Protein AF-A0A4Q2JE73-F1 (afdb_monomer)

Mean predicted aligned error: 17.87 Å

Structure (mmCIF, N/CA/C/O backbone):
data_AF-A0A4Q2JE73-F1
#
_entry.id   AF-A0A4Q2JE73-F1
#
loop_
_atom_site.group_PDB
_atom_site.id
_atom_site.type_symbol
_atom_site.label_atom_id
_atom_site.label_alt_id
_atom_site.label_comp_id
_atom_site.label_asym_id
_atom_site.label_entity_id
_atom_site.label_seq_id
_atom_site.pdbx_PDB_ins_code
_atom_site.Cartn_x
_atom_site.Cartn_y
_atom_site.Cartn_z
_atom_site.occupancy
_atom_site.B_iso_or_equiv
_atom_site.auth_seq_id
_atom_site.auth_comp_id
_atom_site.auth_asym_id
_atom_site.auth_atom_id
_atom_site.pdbx_PDB_model_num
ATOM 1 N N . MET A 1 1 ? -10.607 45.245 -15.562 1.00 39.97 1 MET A N 1
ATOM 2 C CA . MET A 1 1 ? -10.400 44.704 -16.928 1.00 39.97 1 MET A CA 1
ATOM 3 C C . MET A 1 1 ? -8.892 44.538 -17.083 1.00 39.97 1 MET A C 1
ATOM 5 O O . MET A 1 1 ? -8.204 45.522 -16.912 1.00 39.97 1 MET A O 1
ATOM 9 N N . SER A 1 2 ? -8.276 43.368 -17.224 1.00 39.97 2 SER A N 1
ATOM 10 C CA . SER A 1 2 ? -8.634 42.213 -18.040 1.00 39.97 2 SER A CA 1
ATOM 11 C C . SER A 1 2 ? -7.995 40.945 -17.450 1.00 39.97 2 SER A C 1
ATOM 13 O O . SER A 1 2 ? -6.838 40.973 -17.034 1.00 39.97 2 SER A O 1
ATOM 15 N N . ALA A 1 3 ? -8.760 39.857 -17.403 1.00 39.50 3 ALA A N 1
ATOM 16 C CA . ALA A 1 3 ? -8.323 38.533 -16.973 1.00 39.50 3 ALA A CA 1
ATOM 17 C C . ALA A 1 3 ? -7.529 37.841 -18.095 1.00 39.50 3 ALA A C 1
ATOM 19 O O . ALA A 1 3 ? -7.925 37.910 -19.259 1.00 39.50 3 ALA A O 1
ATOM 20 N N . LYS A 1 4 ? -6.437 37.143 -17.761 1.00 45.75 4 LYS A N 1
ATOM 21 C CA . LYS A 1 4 ? -5.784 36.192 -18.673 1.00 45.75 4 LYS A CA 1
ATOM 22 C C . LYS A 1 4 ? -6.126 34.776 -18.224 1.00 45.75 4 LYS A C 1
ATOM 24 O O . LYS A 1 4 ? -5.759 34.348 -17.137 1.00 45.75 4 LYS A O 1
ATOM 29 N N . ASN A 1 5 ? -6.904 34.123 -19.076 1.00 35.81 5 ASN A N 1
ATOM 30 C CA . ASN A 1 5 ? -7.462 32.790 -18.939 1.00 35.81 5 ASN A CA 1
ATOM 31 C C . ASN A 1 5 ? -6.478 31.796 -19.584 1.00 35.81 5 ASN A C 1
ATOM 33 O O . ASN A 1 5 ? -6.180 31.937 -20.770 1.00 35.81 5 ASN A O 1
ATOM 37 N N . THR A 1 6 ? -5.974 30.816 -18.833 1.00 39.72 6 THR A N 1
ATOM 38 C CA . THR A 1 6 ? -5.117 29.738 -19.363 1.00 39.72 6 THR A CA 1
ATOM 39 C C . THR A 1 6 ? -5.941 28.447 -19.420 1.00 39.72 6 THR A C 1
ATOM 41 O O . THR A 1 6 ? -6.457 28.039 -18.380 1.00 39.72 6 THR A O 1
ATOM 44 N N . PRO A 1 7 ? -6.109 27.791 -20.584 1.00 40.03 7 PRO A N 1
ATOM 45 C CA . PRO A 1 7 ? -6.933 26.592 -20.680 1.00 40.03 7 PRO A CA 1
ATOM 46 C C . PRO A 1 7 ? -6.154 25.337 -20.262 1.00 40.03 7 PRO A C 1
ATOM 48 O O . PRO A 1 7 ? -5.092 25.028 -20.800 1.00 40.03 7 PRO A O 1
ATOM 51 N N . THR A 1 8 ? -6.712 24.591 -19.311 1.00 38.78 8 THR A N 1
ATOM 52 C CA . THR A 1 8 ? -6.268 23.259 -18.889 1.00 38.78 8 THR A CA 1
ATOM 53 C C . THR A 1 8 ? -6.718 22.194 -19.894 1.00 38.78 8 THR A C 1
ATOM 55 O O . THR A 1 8 ? -7.905 22.045 -20.184 1.00 38.78 8 THR A O 1
ATOM 58 N N . LEU A 1 9 ? -5.760 21.427 -20.423 1.00 33.06 9 LEU A N 1
ATOM 59 C CA . LEU A 1 9 ? -6.006 20.309 -21.333 1.00 33.06 9 LEU A CA 1
ATOM 60 C C . LEU A 1 9 ? -6.520 19.094 -20.537 1.00 33.06 9 LEU A C 1
ATOM 62 O O . LEU A 1 9 ? -5.819 18.550 -19.685 1.00 33.06 9 LEU A O 1
ATOM 66 N N . ARG A 1 10 ? -7.760 18.675 -20.801 1.00 34.12 10 ARG A N 1
ATOM 67 C CA . ARG A 1 10 ? -8.426 17.530 -20.161 1.00 34.12 10 ARG A CA 1
ATOM 68 C C . ARG A 1 10 ? -8.257 16.291 -21.045 1.00 34.12 10 ARG A C 1
ATOM 70 O O . ARG A 1 10 ? -8.748 16.279 -22.169 1.00 34.12 10 ARG A O 1
ATOM 77 N N . VAL A 1 11 ? -7.592 15.250 -20.544 1.00 35.72 11 VAL A N 1
ATOM 78 C CA . VAL A 1 11 ? -7.420 13.969 -21.258 1.00 35.72 11 VAL A CA 1
ATOM 79 C C . VAL A 1 11 ? -8.536 12.992 -20.843 1.00 35.72 11 VAL A C 1
ATOM 81 O O . VAL A 1 11 ? -8.728 12.793 -19.640 1.00 35.72 11 VAL A O 1
ATOM 84 N N . PRO A 1 12 ? -9.296 12.380 -21.771 1.00 34.41 12 PRO A N 1
ATOM 85 C CA . PRO A 1 12 ? -10.328 11.402 -21.425 1.00 34.41 12 PRO A CA 1
ATOM 86 C C . PRO A 1 12 ? -9.756 9.983 -21.230 1.00 34.41 12 PRO A C 1
ATOM 88 O O . PRO A 1 12 ? -9.005 9.479 -22.064 1.00 34.41 12 PRO A O 1
ATOM 91 N N . ARG A 1 13 ? -10.155 9.318 -20.133 1.00 32.69 13 ARG A N 1
ATOM 92 C CA . ARG A 1 13 ? -9.900 7.891 -19.851 1.00 32.69 13 ARG A CA 1
ATOM 93 C C . ARG A 1 13 ? -10.816 7.027 -20.722 1.00 32.69 13 ARG A C 1
ATOM 95 O O . ARG A 1 13 ? -12.033 7.142 -20.614 1.00 32.69 13 ARG A O 1
ATOM 102 N N . THR A 1 14 ? -10.248 6.134 -21.528 1.00 35.84 14 THR A N 1
ATOM 103 C CA . THR A 1 14 ? -10.978 5.050 -22.204 1.00 35.84 14 THR A CA 1
ATOM 104 C C . THR A 1 14 ? -10.591 3.710 -21.587 1.00 35.84 14 THR A C 1
ATOM 106 O O . THR A 1 14 ? -9.416 3.372 -21.478 1.00 35.84 14 THR A O 1
ATOM 109 N N . ALA A 1 15 ? -11.607 2.976 -21.137 1.00 32.72 15 ALA A N 1
ATOM 110 C CA . ALA A 1 15 ? -11.517 1.614 -20.634 1.00 32.72 15 ALA A CA 1
ATOM 111 C C . ALA A 1 15 ? -11.760 0.637 -21.792 1.00 32.72 15 ALA A C 1
ATOM 113 O O . ALA A 1 15 ? -12.743 0.787 -22.516 1.00 32.72 15 ALA A O 1
ATOM 114 N N . ALA A 1 16 ? -10.904 -0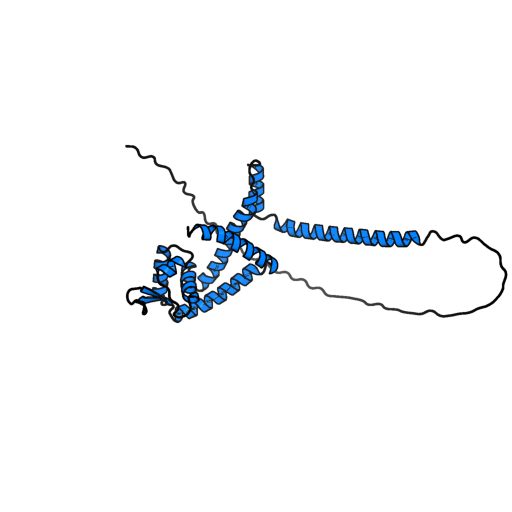.372 -21.943 1.00 33.62 16 ALA A N 1
ATOM 115 C CA . ALA A 1 16 ? -11.133 -1.498 -22.841 1.00 33.62 16 ALA A CA 1
ATOM 116 C C . ALA A 1 16 ? -10.955 -2.802 -22.054 1.00 33.62 16 ALA A C 1
ATOM 118 O O . ALA A 1 16 ? -9.869 -3.108 -21.569 1.00 33.62 16 ALA A O 1
ATOM 119 N N . ARG A 1 17 ? -12.063 -3.534 -21.894 1.00 30.94 17 ARG A N 1
ATOM 120 C CA . ARG A 1 17 ? -12.122 -4.899 -21.362 1.00 30.94 17 ARG A CA 1
ATOM 121 C C . ARG A 1 17 ? -11.857 -5.871 -22.512 1.00 30.94 17 ARG A C 1
ATOM 123 O O . ARG A 1 17 ? -12.533 -5.774 -23.533 1.00 30.94 17 ARG A O 1
ATOM 130 N N . HIS A 1 18 ? -10.955 -6.833 -22.330 1.00 34.91 18 HIS A N 1
ATOM 131 C CA . HIS A 1 18 ? -10.828 -7.986 -23.223 1.00 34.91 18 HIS A CA 1
ATOM 132 C C . HIS A 1 18 ? -11.038 -9.287 -22.441 1.00 34.91 18 HIS A C 1
ATOM 134 O O . HIS A 1 18 ? -10.382 -9.537 -21.435 1.00 34.91 18 HIS A O 1
ATOM 140 N N . HIS A 1 19 ? -11.998 -10.082 -22.917 1.00 30.12 19 HIS A N 1
ATOM 141 C CA . HIS A 1 19 ? -12.292 -11.446 -22.487 1.00 30.12 19 HIS A CA 1
ATOM 142 C C . HIS A 1 19 ? -11.250 -12.421 -23.058 1.00 30.12 19 HIS A C 1
ATOM 144 O O . HIS A 1 19 ? -10.973 -12.375 -24.255 1.00 30.12 19 HIS A O 1
ATOM 150 N N . HIS A 1 20 ? -10.741 -13.337 -22.230 1.00 31.86 20 HIS A N 1
ATOM 151 C CA . HIS A 1 20 ? -9.940 -14.490 -22.653 1.00 31.86 20 HIS A CA 1
ATOM 152 C C . HIS A 1 20 ? -10.721 -15.790 -22.401 1.00 31.86 20 HIS A C 1
ATOM 154 O O . HIS A 1 20 ? -11.256 -15.991 -21.312 1.00 31.86 20 HIS A O 1
ATOM 160 N N . ALA A 1 21 ? -10.772 -16.664 -23.409 1.00 31.02 21 ALA A N 1
ATOM 161 C CA . ALA A 1 21 ? -11.249 -18.048 -23.32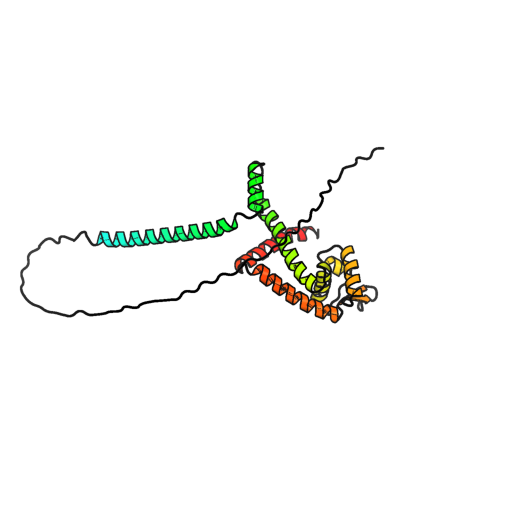2 1.00 31.02 21 ALA A CA 1
ATOM 162 C C . ALA A 1 21 ? -10.049 -19.025 -23.394 1.00 31.02 21 ALA A C 1
ATOM 164 O O . ALA A 1 21 ? -9.041 -18.657 -24.007 1.00 31.02 21 ALA A O 1
ATOM 165 N N . PRO A 1 22 ? -10.118 -20.243 -22.809 1.00 33.69 22 PRO A N 1
ATOM 166 C CA . PRO A 1 22 ? -8.986 -21.167 -22.754 1.00 33.69 22 PRO A CA 1
ATOM 167 C C . PRO A 1 22 ? -9.046 -22.287 -23.816 1.00 33.69 22 PRO A C 1
ATOM 169 O O . PRO A 1 22 ? -10.112 -22.798 -24.153 1.00 33.69 22 PRO A O 1
ATOM 172 N N . LEU A 1 23 ? -7.868 -22.718 -24.273 1.00 33.53 23 LEU A N 1
ATOM 173 C CA . LEU A 1 23 ? -7.570 -23.997 -24.941 1.00 33.53 23 LEU A CA 1
ATOM 174 C C . LEU A 1 23 ? -6.474 -24.644 -24.065 1.00 33.53 23 LEU A C 1
ATOM 176 O O . LEU A 1 23 ? -5.596 -23.926 -23.603 1.00 33.53 23 LEU A O 1
ATOM 180 N N . GLY A 1 24 ? -6.448 -25.917 -23.678 1.00 29.31 24 GLY A N 1
ATOM 181 C CA . GLY A 1 24 ? -6.786 -27.153 -24.377 1.00 29.31 24 GLY A CA 1
ATOM 182 C C . GLY A 1 24 ? -5.544 -28.058 -24.278 1.00 29.31 24 GLY A C 1
ATOM 183 O O . GLY A 1 24 ? -4.534 -27.786 -24.915 1.00 29.31 24 GLY A O 1
ATOM 184 N N . SER A 1 25 ? -5.594 -29.068 -23.408 1.00 30.72 25 SER A N 1
ATOM 185 C CA . SER A 1 25 ? -4.497 -29.962 -23.001 1.00 30.72 25 SER A CA 1
ATOM 186 C C . SER A 1 25 ? -4.072 -30.978 -24.067 1.00 30.72 25 SER A C 1
ATOM 188 O O . SER A 1 25 ? -4.945 -31.624 -24.643 1.00 30.72 25 SER A O 1
ATOM 190 N N . LEU A 1 26 ? -2.770 -31.260 -24.193 1.00 32.00 26 LEU A N 1
ATOM 191 C CA . LEU A 1 26 ? -2.255 -32.525 -24.737 1.00 32.00 26 LEU A CA 1
ATOM 192 C C . LEU A 1 26 ? -0.991 -32.952 -23.977 1.00 32.00 26 LEU A C 1
ATOM 194 O O . LEU A 1 26 ? -0.020 -32.204 -23.894 1.00 32.00 26 LEU A O 1
ATOM 198 N N . GLY A 1 27 ? -1.037 -34.157 -23.407 1.00 28.31 27 GLY A N 1
ATOM 199 C CA . GLY A 1 27 ? 0.105 -34.833 -22.799 1.00 28.31 27 GLY A CA 1
ATOM 200 C C . GLY A 1 27 ? 0.880 -35.677 -23.809 1.00 28.31 27 GLY A C 1
ATOM 201 O O . GLY A 1 27 ? 0.354 -36.019 -24.865 1.00 28.31 27 GLY A O 1
ATOM 202 N N . LEU A 1 28 ? 2.111 -36.048 -23.453 1.00 32.56 28 LEU A N 1
ATOM 203 C CA . LEU A 1 28 ? 2.846 -37.161 -24.055 1.00 32.56 28 LEU A CA 1
ATOM 204 C C . LEU A 1 28 ? 3.954 -37.639 -23.106 1.00 32.56 28 LEU A C 1
ATOM 206 O O . LEU A 1 28 ? 4.752 -36.862 -22.591 1.00 32.56 28 LEU A O 1
ATOM 210 N N . THR A 1 29 ? 3.952 -38.948 -22.875 1.00 31.34 29 THR A N 1
ATOM 211 C CA . THR A 1 29 ? 4.877 -39.744 -22.060 1.00 31.34 29 THR A CA 1
ATOM 212 C C . THR A 1 29 ? 5.878 -40.486 -22.951 1.00 31.34 29 THR A C 1
ATOM 214 O O . THR A 1 29 ? 5.450 -41.026 -23.968 1.00 31.34 29 THR A O 1
ATOM 217 N N . ALA A 1 30 ? 7.140 -40.636 -22.533 1.00 31.56 30 ALA A N 1
ATOM 218 C CA . ALA A 1 30 ? 8.027 -41.784 -22.832 1.00 31.56 30 ALA A CA 1
ATOM 219 C C . ALA A 1 30 ? 9.336 -41.602 -22.029 1.00 31.56 30 ALA A C 1
ATOM 221 O O . ALA A 1 30 ? 9.958 -40.552 -22.116 1.00 31.56 30 ALA A O 1
ATOM 222 N N . SER A 1 31 ? 9.669 -42.440 -21.043 1.00 27.97 31 SER A N 1
ATOM 223 C CA . SER A 1 31 ? 10.167 -43.830 -21.076 1.00 27.97 31 SER A CA 1
ATOM 224 C C . SER A 1 31 ? 11.659 -43.966 -21.421 1.00 27.97 31 SER A C 1
ATOM 226 O O . SER A 1 31 ? 12.121 -43.626 -22.505 1.00 27.97 31 SER A O 1
ATOM 228 N N . SER A 1 32 ? 12.384 -44.489 -20.433 1.00 31.84 32 SER A N 1
ATOM 229 C CA . SER A 1 32 ? 13.823 -44.725 -20.335 1.00 31.84 32 SER A CA 1
ATOM 230 C C . SER A 1 32 ? 14.301 -45.958 -21.100 1.00 31.84 32 SER A C 1
ATOM 232 O O . SER A 1 32 ? 13.609 -46.973 -21.115 1.00 31.84 32 SER A O 1
ATOM 234 N N . SER A 1 33 ? 15.562 -45.969 -21.537 1.00 31.84 33 SER A N 1
ATOM 235 C CA . SER A 1 33 ? 16.389 -47.184 -21.465 1.00 31.84 33 SER A CA 1
ATOM 236 C C . SER A 1 33 ? 17.887 -46.873 -21.561 1.00 31.84 33 SER A C 1
ATOM 238 O O . SER A 1 33 ? 18.338 -46.004 -22.297 1.00 31.84 33 SER A O 1
ATOM 240 N N . ARG A 1 34 ? 18.638 -47.597 -20.732 1.00 34.62 34 ARG A N 1
ATOM 241 C CA . ARG A 1 34 ? 20.096 -47.614 -20.548 1.00 34.62 34 ARG A CA 1
ATOM 242 C C . ARG A 1 34 ? 20.639 -48.859 -21.271 1.00 34.62 34 ARG A C 1
ATOM 244 O O . ARG A 1 34 ? 19.873 -49.807 -21.448 1.00 34.62 34 ARG A O 1
ATOM 251 N N . PRO A 1 35 ? 21.944 -48.950 -21.571 1.00 41.03 35 PRO A N 1
ATOM 252 C CA . PRO A 1 35 ? 22.648 -50.118 -21.030 1.00 41.03 35 PRO A CA 1
ATOM 253 C C . PRO A 1 35 ? 24.095 -49.861 -20.583 1.00 41.03 35 PRO A C 1
ATOM 255 O O . PRO A 1 35 ? 24.728 -48.860 -20.905 1.00 41.03 35 PRO A O 1
ATOM 258 N N . ALA A 1 36 ? 24.575 -50.817 -19.786 1.00 33.22 36 ALA A N 1
ATOM 259 C CA . ALA A 1 36 ? 25.908 -50.943 -19.215 1.00 33.22 36 ALA A CA 1
ATOM 260 C C . ALA A 1 36 ? 26.809 -51.859 -20.066 1.00 33.22 36 ALA A C 1
ATOM 262 O O . ALA A 1 36 ? 26.313 -52.718 -20.790 1.00 33.22 36 ALA A O 1
ATOM 263 N N . GLY A 1 37 ? 28.130 -51.747 -19.895 1.00 31.77 37 GLY A N 1
ATOM 264 C CA . GLY A 1 37 ? 29.099 -52.717 -20.410 1.00 31.77 37 GLY A CA 1
ATOM 265 C C . GLY A 1 37 ? 30.496 -52.480 -19.836 1.00 31.77 37 GLY A C 1
ATOM 266 O O . GLY A 1 37 ? 31.134 -51.483 -20.148 1.00 31.77 37 GLY A O 1
ATOM 267 N N . SER A 1 38 ? 30.952 -53.390 -18.974 1.00 33.50 38 SER A N 1
ATOM 268 C CA . SER A 1 38 ? 32.279 -53.422 -18.344 1.00 33.50 38 SER A CA 1
ATOM 269 C C . SER A 1 38 ? 33.057 -54.619 -18.891 1.00 33.50 38 SER A C 1
ATOM 271 O O . SER A 1 38 ? 32.474 -55.699 -18.966 1.00 33.50 38 SER A O 1
ATOM 273 N N . ALA A 1 39 ? 34.365 -54.486 -19.130 1.00 34.44 39 ALA A N 1
ATOM 274 C CA . ALA A 1 39 ? 35.289 -55.622 -19.078 1.00 34.44 39 ALA A CA 1
ATOM 275 C C . ALA A 1 39 ? 36.738 -55.167 -18.820 1.00 34.44 39 ALA A C 1
ATOM 277 O O . ALA A 1 39 ? 37.262 -54.287 -19.497 1.00 34.44 39 ALA A O 1
ATOM 278 N N . ARG A 1 40 ? 37.365 -55.798 -17.819 1.00 33.97 40 ARG A N 1
ATOM 279 C CA . ARG A 1 40 ? 38.802 -55.778 -17.484 1.00 33.97 40 ARG A CA 1
ATOM 280 C C . ARG A 1 40 ? 39.491 -56.966 -18.161 1.00 33.97 40 ARG A C 1
ATOM 282 O O . ARG A 1 40 ? 38.824 -57.983 -18.313 1.00 33.97 40 ARG A O 1
ATOM 289 N N . ASN A 1 41 ? 40.803 -56.883 -18.420 1.00 31.44 41 ASN A N 1
ATOM 290 C CA . ASN A 1 41 ? 41.841 -57.852 -17.978 1.00 31.44 41 ASN A CA 1
ATOM 291 C C . ASN A 1 41 ? 43.220 -57.508 -18.596 1.00 31.44 41 ASN A C 1
ATOM 293 O O . ASN A 1 41 ? 43.296 -57.247 -19.789 1.00 31.44 41 ASN A O 1
ATOM 297 N N . THR A 1 42 ? 44.262 -57.229 -17.799 1.00 33.41 42 THR A N 1
ATOM 298 C CA . THR A 1 42 ? 45.353 -58.110 -17.282 1.00 33.41 42 THR A CA 1
ATOM 299 C C . THR A 1 42 ? 46.471 -58.474 -18.272 1.00 33.41 42 THR A C 1
ATOM 301 O O . THR A 1 42 ? 46.238 -59.136 -19.277 1.00 33.41 42 THR A O 1
ATOM 304 N N . ALA A 1 43 ? 47.702 -58.104 -17.892 1.00 34.31 43 ALA A N 1
ATOM 305 C CA . ALA A 1 43 ? 48.991 -58.590 -18.407 1.00 34.31 43 ALA A CA 1
ATOM 306 C C . ALA A 1 43 ? 49.342 -60.000 -17.871 1.00 34.31 43 ALA A C 1
ATOM 308 O O . ALA A 1 43 ? 48.641 -60.482 -16.975 1.00 34.31 43 ALA A O 1
ATOM 309 N N . PRO A 1 44 ? 50.420 -60.654 -18.369 1.00 47.91 44 PRO A N 1
ATOM 310 C CA . PRO A 1 44 ? 51.635 -60.783 -17.526 1.00 47.91 44 PRO A CA 1
ATOM 311 C C . PRO A 1 44 ? 53.020 -60.933 -18.244 1.00 47.91 44 PRO A C 1
ATOM 313 O O . PRO A 1 44 ? 53.088 -61.177 -19.441 1.00 47.91 44 PRO A O 1
ATOM 316 N N . HIS A 1 45 ? 54.094 -60.750 -17.437 1.00 32.38 45 HIS A N 1
ATOM 317 C CA . HIS A 1 45 ? 55.457 -61.372 -17.324 1.00 32.38 45 HIS A CA 1
ATOM 318 C C . HIS A 1 45 ? 56.060 -62.274 -18.443 1.00 32.38 45 HIS A C 1
ATOM 320 O O . HIS A 1 45 ? 55.320 -62.951 -19.132 1.00 32.38 45 HIS A O 1
ATOM 326 N N . SER A 1 46 ? 57.378 -62.525 -18.619 1.00 31.86 46 SER A N 1
ATOM 327 C CA . SER A 1 46 ? 58.699 -62.079 -18.095 1.00 31.86 46 SER A CA 1
ATOM 328 C C . SER A 1 46 ? 59.833 -62.885 -18.796 1.00 31.86 46 SER A C 1
ATOM 330 O O . SER A 1 46 ? 59.605 -64.051 -19.102 1.00 31.86 46 SER A O 1
ATOM 332 N N . GLY A 1 47 ? 61.066 -62.344 -18.871 1.00 30.14 47 GLY A N 1
ATOM 333 C CA . GLY A 1 47 ? 62.357 -63.085 -18.901 1.00 30.14 47 GLY A CA 1
ATOM 334 C C . GLY A 1 47 ? 62.988 -63.382 -20.278 1.00 30.14 47 GLY A C 1
ATOM 335 O O . GLY A 1 47 ? 62.275 -63.541 -21.253 1.00 30.14 47 GLY A O 1
ATOM 336 N N . ALA A 1 48 ? 64.299 -63.576 -20.471 1.00 29.98 48 ALA A N 1
ATOM 337 C CA . ALA A 1 48 ? 65.561 -63.012 -19.957 1.00 29.98 48 ALA A CA 1
ATOM 338 C C . ALA A 1 48 ? 66.719 -63.642 -20.787 1.00 29.98 48 ALA A C 1
ATOM 340 O O . ALA A 1 48 ? 66.601 -64.802 -21.169 1.00 29.98 48 ALA A O 1
ATOM 341 N N . SER A 1 49 ? 67.847 -62.922 -20.949 1.00 28.84 49 SER A N 1
ATOM 342 C CA . SER A 1 49 ? 69.242 -63.415 -21.138 1.00 28.84 49 SER A CA 1
ATOM 343 C C . SER A 1 49 ? 69.942 -63.183 -22.493 1.00 28.84 49 SER A C 1
ATOM 345 O O . SER A 1 49 ? 69.571 -63.763 -23.508 1.00 28.84 49 SER A O 1
ATOM 347 N N . GLY A 1 50 ? 71.080 -62.468 -22.431 1.00 27.92 50 GLY A N 1
ATOM 348 C CA . GLY A 1 50 ? 72.316 -62.878 -23.119 1.00 27.92 50 GLY A CA 1
ATOM 349 C C . GLY A 1 50 ? 72.989 -61.871 -24.067 1.00 27.92 50 GLY A C 1
ATOM 350 O O . GLY A 1 50 ? 72.523 -61.668 -25.178 1.00 27.92 50 GLY A O 1
ATOM 351 N N . GLY A 1 51 ? 74.178 -61.369 -23.689 1.00 29.92 51 GLY A N 1
ATOM 352 C CA . GLY A 1 51 ? 75.249 -61.047 -24.655 1.00 29.92 51 GLY A CA 1
ATOM 353 C C . GLY A 1 51 ? 75.727 -59.590 -24.732 1.00 29.92 51 GLY A C 1
ATOM 354 O O . GLY A 1 51 ? 75.069 -58.729 -25.298 1.00 29.92 51 GLY A O 1
ATOM 355 N N . ARG A 1 52 ? 76.934 -59.334 -24.212 1.00 37.22 52 ARG A N 1
ATOM 356 C CA . ARG A 1 52 ? 77.696 -58.074 -24.301 1.00 37.22 52 ARG A CA 1
ATOM 357 C C . ARG A 1 52 ? 78.242 -57.839 -25.718 1.00 37.22 52 ARG A C 1
ATOM 359 O O . ARG A 1 52 ? 78.897 -58.739 -26.230 1.00 37.22 52 ARG A O 1
ATOM 366 N N . ASN A 1 53 ? 78.139 -56.616 -26.256 1.00 30.77 53 ASN A N 1
ATOM 367 C CA . ASN A 1 53 ? 79.310 -55.870 -26.751 1.00 30.77 53 ASN A CA 1
ATOM 368 C C . ASN A 1 53 ? 78.992 -54.391 -27.040 1.00 30.77 53 ASN A C 1
ATOM 370 O O . ASN A 1 53 ? 77.961 -54.057 -27.616 1.00 30.77 53 ASN A O 1
ATOM 374 N N . SER A 1 54 ? 79.910 -53.514 -26.649 1.00 35.97 54 SER A N 1
ATOM 375 C CA . SER A 1 54 ? 79.827 -52.061 -26.795 1.00 35.97 54 SER A CA 1
ATOM 376 C C . SER A 1 54 ? 80.029 -51.613 -28.246 1.00 35.97 54 SER A C 1
ATOM 378 O O . SER A 1 54 ? 81.042 -51.959 -28.850 1.00 35.97 54 SER A O 1
ATOM 380 N N . ARG A 1 55 ? 79.133 -50.763 -28.768 1.00 34.00 55 ARG A N 1
ATOM 381 C CA . ARG A 1 55 ? 79.434 -49.742 -29.791 1.00 34.00 55 ARG A CA 1
ATOM 382 C C . ARG A 1 55 ? 78.298 -48.719 -29.871 1.00 34.00 55 ARG A C 1
ATOM 384 O O . ARG A 1 55 ? 77.129 -49.066 -29.996 1.00 34.00 55 ARG A O 1
ATOM 391 N N . VAL A 1 56 ? 78.685 -47.452 -29.773 1.00 37.66 56 VAL A N 1
ATOM 392 C CA . VAL A 1 56 ? 77.851 -46.258 -29.931 1.00 37.66 56 VAL A CA 1
ATOM 393 C C . VAL A 1 56 ? 77.072 -46.346 -31.246 1.00 37.66 56 VAL A C 1
ATOM 395 O O . VAL A 1 56 ? 77.682 -46.430 -32.307 1.00 37.66 56 VAL A O 1
ATOM 398 N N . THR A 1 57 ? 75.738 -46.324 -31.172 1.00 32.72 57 THR A N 1
ATOM 399 C CA . THR A 1 57 ? 74.859 -46.129 -32.333 1.00 32.72 57 THR A CA 1
ATOM 400 C C . THR A 1 57 ? 73.797 -45.091 -31.973 1.00 32.72 57 THR A C 1
ATOM 402 O O . THR A 1 57 ? 73.053 -45.233 -31.009 1.00 32.72 57 THR A O 1
ATOM 405 N N . GLN A 1 58 ? 73.831 -44.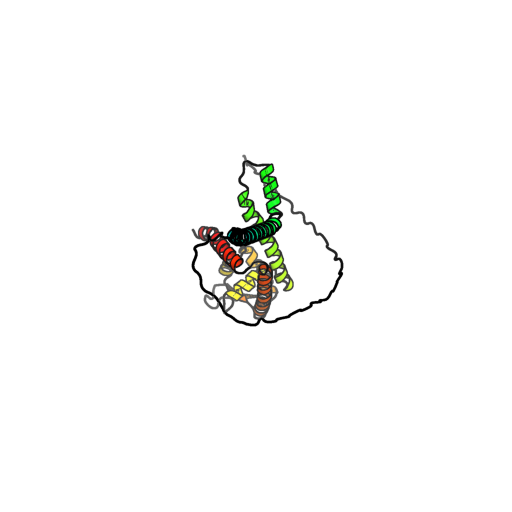016 -32.746 1.00 31.80 58 GLN A N 1
ATOM 406 C CA . GLN A 1 58 ? 72.912 -42.894 -32.891 1.00 31.80 58 GLN A CA 1
ATOM 407 C C . GLN A 1 58 ? 71.455 -43.154 -32.450 1.00 31.80 58 GLN A C 1
ATOM 409 O O . GLN A 1 58 ? 70.746 -43.969 -33.035 1.00 31.80 58 GLN A O 1
ATOM 414 N N . TYR A 1 59 ? 70.993 -42.403 -31.446 1.00 28.48 59 TYR A N 1
ATOM 415 C CA . TYR A 1 59 ? 69.582 -42.330 -31.061 1.00 28.48 59 TYR A CA 1
ATOM 416 C C . TYR A 1 59 ? 68.852 -41.423 -32.065 1.00 28.48 59 TYR A C 1
ATOM 418 O O . TYR A 1 59 ? 69.045 -40.208 -32.066 1.00 28.48 59 TYR A O 1
ATOM 426 N N . VAL A 1 60 ? 68.030 -42.001 -32.941 1.00 35.06 60 VAL A N 1
ATOM 427 C CA . VAL A 1 60 ? 67.011 -41.247 -33.684 1.00 35.06 60 VAL A CA 1
ATOM 428 C C . VAL A 1 60 ? 65.811 -41.106 -32.750 1.00 35.06 60 VAL A C 1
ATOM 430 O O . VAL A 1 60 ? 65.135 -42.088 -32.452 1.00 35.06 60 VAL A O 1
ATOM 433 N N . LEU A 1 61 ? 65.571 -39.898 -32.238 1.00 34.09 61 LEU A N 1
ATOM 434 C CA . LEU A 1 61 ? 64.355 -39.588 -31.484 1.00 34.09 61 LEU A CA 1
ATOM 435 C C . LEU A 1 61 ? 63.135 -39.649 -32.425 1.00 34.09 61 LEU A C 1
ATOM 437 O O . LEU A 1 61 ? 63.162 -39.021 -33.485 1.00 34.09 61 LEU A O 1
ATOM 441 N N . PRO A 1 62 ? 62.040 -40.336 -32.060 1.00 34.38 62 PRO A N 1
ATOM 442 C CA . PRO A 1 62 ? 60.788 -40.232 -32.795 1.00 34.38 62 PRO A CA 1
ATOM 443 C C . PRO A 1 62 ? 60.145 -38.858 -32.538 1.00 34.38 62 PRO A C 1
ATOM 445 O O . PRO A 1 62 ? 59.725 -38.550 -31.424 1.00 34.38 62 PRO A O 1
ATOM 448 N N . HIS A 1 63 ? 59.999 -38.048 -33.589 1.00 38.47 63 HIS A N 1
ATOM 449 C CA . HIS A 1 63 ? 59.303 -36.748 -33.604 1.00 38.47 63 HIS A CA 1
ATOM 450 C C . HIS A 1 63 ? 57.787 -36.803 -33.277 1.00 38.47 63 HIS A C 1
ATOM 452 O O . HIS A 1 63 ? 57.075 -35.822 -33.470 1.00 38.47 63 HIS A O 1
ATOM 458 N N . ALA A 1 64 ? 57.255 -37.919 -32.771 1.00 40.69 64 ALA A N 1
ATOM 459 C CA . ALA A 1 64 ? 55.811 -38.160 -32.700 1.00 40.69 64 ALA A CA 1
ATOM 460 C C . ALA A 1 64 ? 55.138 -37.813 -31.354 1.00 40.69 64 ALA A C 1
ATOM 462 O O . ALA A 1 64 ? 53.915 -37.728 -31.302 1.00 40.69 64 ALA A O 1
ATOM 463 N N . ILE A 1 65 ? 55.884 -37.578 -30.266 1.00 35.72 65 ILE A N 1
ATOM 464 C CA . ILE A 1 65 ? 55.276 -37.367 -28.931 1.00 35.72 65 ILE A CA 1
ATOM 465 C C . ILE A 1 65 ? 54.912 -35.889 -28.675 1.00 35.72 65 ILE A C 1
ATOM 467 O O . ILE A 1 65 ? 53.930 -35.604 -27.992 1.00 35.72 65 ILE A O 1
ATOM 471 N N . GLY A 1 66 ? 55.617 -34.934 -29.294 1.00 29.78 66 GLY A N 1
ATOM 472 C CA . GLY A 1 66 ? 55.317 -33.499 -29.155 1.00 29.78 66 GLY A CA 1
ATOM 473 C C . GLY A 1 66 ? 54.037 -33.043 -29.870 1.00 29.78 66 GLY A C 1
ATOM 474 O O . GLY A 1 66 ? 53.360 -32.134 -29.400 1.00 29.78 66 GLY A O 1
ATOM 475 N N . ALA A 1 67 ? 53.653 -33.700 -30.968 1.00 34.34 67 ALA A N 1
ATOM 476 C CA . ALA A 1 67 ? 52.474 -33.316 -31.746 1.00 34.34 67 ALA A CA 1
ATOM 477 C C . ALA A 1 67 ? 51.146 -33.721 -31.074 1.00 34.34 67 ALA A C 1
ATOM 479 O O . ALA A 1 67 ? 50.148 -33.013 -31.210 1.00 34.34 67 ALA A O 1
ATOM 480 N N . ILE A 1 68 ? 51.124 -34.822 -30.312 1.00 34.91 68 ILE A N 1
ATOM 481 C CA . ILE A 1 68 ? 49.902 -35.349 -29.674 1.00 34.91 68 ILE A CA 1
ATOM 482 C C . ILE A 1 68 ? 49.549 -34.552 -28.406 1.00 34.91 68 ILE A C 1
ATOM 484 O O . ILE A 1 68 ? 48.382 -34.245 -28.175 1.00 34.91 68 ILE A O 1
ATOM 488 N N . ALA A 1 69 ? 50.547 -34.147 -27.613 1.00 33.94 69 ALA A N 1
ATOM 489 C CA . ALA A 1 69 ? 50.323 -33.332 -26.416 1.00 33.94 69 ALA A CA 1
ATOM 490 C C . ALA A 1 69 ? 49.873 -31.902 -26.766 1.00 33.94 69 ALA A C 1
ATOM 492 O O . ALA A 1 69 ? 48.935 -31.391 -26.160 1.00 33.94 69 ALA A O 1
ATOM 493 N N . VAL A 1 70 ? 50.472 -31.285 -27.794 1.00 37.50 70 VAL A N 1
ATOM 494 C CA . VAL A 1 70 ? 50.052 -29.957 -28.272 1.00 37.50 70 VAL A CA 1
ATOM 495 C C . VAL A 1 70 ? 48.649 -30.013 -28.878 1.00 37.50 70 VAL A C 1
ATOM 497 O O . VAL A 1 70 ? 47.833 -29.161 -28.556 1.00 37.50 70 VAL A O 1
ATOM 500 N N . THR A 1 71 ? 48.302 -31.036 -29.669 1.00 41.56 71 THR A N 1
ATOM 501 C CA . THR A 1 71 ? 46.936 -31.147 -30.220 1.00 41.56 71 THR A CA 1
ATOM 502 C C . THR A 1 71 ? 45.878 -31.475 -29.167 1.00 41.56 71 THR A C 1
ATOM 504 O O . THR A 1 71 ? 44.757 -30.987 -29.290 1.00 41.56 71 THR A O 1
ATOM 507 N N . SER A 1 72 ? 46.210 -32.242 -28.121 1.00 38.34 72 SER A N 1
ATOM 508 C CA . SER A 1 72 ? 45.310 -32.503 -26.987 1.00 38.34 72 SER A CA 1
ATOM 509 C C . SER A 1 72 ? 45.022 -31.230 -26.190 1.00 38.34 72 SER A C 1
ATOM 511 O O . SER A 1 72 ? 43.859 -30.913 -25.950 1.00 38.34 72 SER A O 1
ATOM 513 N N . THR A 1 73 ? 46.061 -30.473 -25.828 1.00 45.91 73 THR A N 1
ATOM 514 C CA . THR A 1 73 ? 45.914 -29.214 -25.082 1.00 45.91 73 THR A CA 1
ATOM 515 C C . THR A 1 73 ? 45.222 -28.144 -25.926 1.00 45.91 73 THR A C 1
ATOM 517 O O . THR A 1 73 ? 44.306 -27.490 -25.440 1.00 45.91 73 THR A O 1
ATOM 520 N N . GLN A 1 74 ? 45.567 -28.019 -27.214 1.00 41.88 74 GLN A N 1
ATOM 521 C CA . GLN A 1 74 ? 44.896 -27.096 -28.136 1.00 41.88 74 GLN A CA 1
ATOM 522 C C . GLN A 1 74 ? 43.405 -27.443 -28.292 1.00 41.88 74 GLN A C 1
ATOM 524 O O . GLN A 1 74 ? 42.563 -26.554 -28.296 1.00 41.88 74 GLN A O 1
ATOM 529 N N . ARG A 1 75 ? 43.058 -28.738 -28.362 1.00 48.28 75 ARG A N 1
ATOM 530 C CA . ARG A 1 75 ? 41.664 -29.209 -28.443 1.00 48.28 75 ARG A CA 1
ATOM 531 C C . ARG A 1 75 ? 40.885 -28.953 -27.145 1.00 48.28 75 ARG A C 1
ATOM 533 O O . ARG A 1 75 ? 39.698 -28.655 -27.213 1.00 48.28 75 ARG A O 1
ATOM 540 N N . GLN A 1 76 ? 41.536 -29.038 -25.983 1.00 44.75 76 GLN A N 1
ATOM 541 C CA . GLN A 1 76 ? 40.933 -28.705 -24.685 1.00 44.75 76 GLN A CA 1
ATOM 542 C C . GLN A 1 76 ? 40.678 -27.200 -24.518 1.00 44.75 76 GLN A C 1
ATOM 544 O O . GLN A 1 76 ? 39.652 -26.828 -23.959 1.00 44.75 76 GLN A O 1
ATOM 549 N N . VAL A 1 77 ? 41.572 -26.344 -25.026 1.00 54.91 77 VAL A N 1
ATOM 550 C CA . VAL A 1 77 ? 41.395 -24.881 -25.008 1.00 54.91 77 VAL A CA 1
ATOM 551 C C . VAL A 1 77 ? 40.263 -24.453 -25.944 1.00 54.91 77 VAL A C 1
ATOM 553 O O . VAL A 1 77 ? 39.358 -23.763 -25.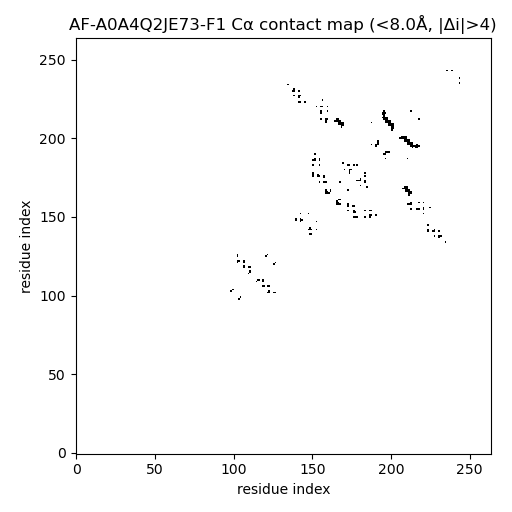490 1.00 54.91 77 VAL A O 1
ATOM 556 N N . VAL A 1 78 ? 40.228 -24.954 -27.185 1.00 57.72 78 VAL A N 1
ATOM 557 C CA . VAL A 1 78 ? 39.135 -24.660 -28.138 1.00 57.72 78 VAL A CA 1
ATOM 558 C C . VAL A 1 78 ? 37.779 -25.126 -27.591 1.00 57.72 78 VAL A C 1
ATOM 560 O O . VAL A 1 78 ? 36.805 -24.387 -27.638 1.00 57.72 78 VAL A O 1
ATOM 563 N N . SER A 1 79 ? 37.719 -26.305 -26.957 1.00 62.44 79 SER A N 1
ATOM 564 C CA . SER A 1 79 ? 36.493 -26.799 -26.308 1.00 62.44 79 SER A CA 1
ATOM 565 C C . SER A 1 79 ? 36.018 -25.918 -25.145 1.00 62.44 79 SER A C 1
ATOM 567 O O . SER A 1 79 ? 34.828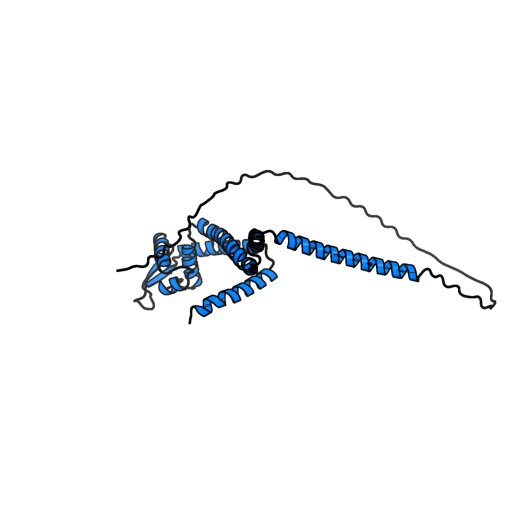 -25.926 -24.822 1.00 62.44 79 SER A O 1
ATOM 569 N N . MET A 1 80 ? 36.927 -25.205 -24.479 1.00 57.06 80 MET A N 1
ATOM 570 C CA . MET A 1 80 ? 36.602 -24.308 -23.372 1.00 57.06 80 MET A CA 1
ATOM 571 C C . MET A 1 80 ? 36.192 -22.923 -23.880 1.00 57.06 80 MET A C 1
ATOM 573 O O . MET A 1 80 ? 35.259 -22.345 -23.337 1.00 57.06 80 MET A O 1
ATOM 577 N N . GLU A 1 81 ? 36.809 -22.438 -24.958 1.00 62.97 81 GLU A N 1
ATOM 578 C CA . GLU A 1 81 ? 36.395 -21.228 -25.680 1.00 62.97 81 GLU A CA 1
ATOM 579 C C . GLU A 1 81 ? 34.992 -21.388 -26.284 1.00 62.97 81 GLU A C 1
ATOM 581 O O . GLU A 1 81 ? 34.154 -20.511 -26.096 1.00 62.97 81 GLU A O 1
ATOM 586 N N . ASP A 1 82 ? 34.684 -22.543 -26.886 1.00 66.94 82 ASP A N 1
ATOM 587 C CA . ASP A 1 82 ? 33.337 -22.873 -27.374 1.00 66.94 82 ASP A CA 1
ATOM 588 C C . ASP A 1 82 ? 32.313 -22.950 -26.225 1.00 66.94 82 ASP A C 1
ATOM 590 O O . ASP A 1 82 ? 31.158 -22.546 -26.372 1.00 66.94 82 ASP A O 1
ATOM 594 N N . SER A 1 83 ? 32.738 -23.433 -25.049 1.00 61.91 83 SER A N 1
ATOM 595 C CA . SER A 1 83 ? 31.892 -23.483 -23.847 1.00 61.91 83 SER A CA 1
ATOM 596 C C . SER A 1 83 ? 31.634 -22.088 -23.271 1.00 61.91 83 SER A C 1
ATOM 598 O O . SER A 1 83 ? 30.510 -21.798 -22.870 1.00 61.91 83 SER A O 1
ATOM 600 N N . ILE A 1 84 ? 32.641 -21.210 -23.263 1.00 64.75 84 ILE A N 1
ATOM 601 C CA . ILE A 1 84 ? 32.505 -19.809 -22.843 1.00 64.75 84 ILE A CA 1
ATOM 602 C C . ILE A 1 84 ? 31.608 -19.057 -23.827 1.00 64.75 84 ILE A C 1
ATOM 604 O O . ILE A 1 84 ? 30.644 -18.439 -23.390 1.00 64.75 84 ILE A O 1
ATOM 608 N N . ALA A 1 85 ? 31.833 -19.195 -25.135 1.00 65.81 85 ALA A N 1
ATOM 609 C CA . ALA A 1 85 ? 30.993 -18.591 -26.166 1.00 65.81 85 ALA A CA 1
ATOM 610 C C . ALA A 1 85 ? 29.537 -19.082 -26.079 1.00 65.81 85 ALA A C 1
ATOM 612 O O . ALA A 1 85 ? 28.609 -18.296 -26.239 1.00 65.81 85 ALA A O 1
ATOM 613 N N . SER A 1 86 ? 29.311 -20.362 -25.756 1.00 64.12 86 SER A N 1
ATOM 614 C CA . SER A 1 86 ? 27.966 -20.904 -25.526 1.00 64.12 86 SER A CA 1
ATOM 615 C C . SER A 1 86 ? 27.305 -20.338 -24.267 1.00 64.12 86 SER A C 1
ATOM 617 O O . SER A 1 86 ? 26.087 -20.152 -24.255 1.00 64.12 86 SER A O 1
ATOM 619 N N . VAL A 1 87 ? 28.066 -20.086 -23.199 1.00 68.00 87 VAL A N 1
ATOM 620 C CA . VAL A 1 87 ? 27.554 -19.450 -21.976 1.00 68.00 87 VAL A CA 1
ATOM 621 C C . VAL A 1 87 ? 27.268 -17.974 -22.231 1.00 68.00 87 VAL A C 1
ATOM 623 O O . VAL A 1 87 ? 26.205 -17.504 -21.848 1.00 68.00 87 VAL A O 1
ATOM 626 N N . GLU A 1 88 ? 28.142 -17.262 -22.940 1.00 65.06 88 GLU A N 1
ATOM 627 C CA . GLU A 1 88 ? 27.938 -15.872 -23.356 1.00 65.06 88 GLU A CA 1
ATOM 628 C C . GLU A 1 88 ? 26.728 -15.724 -24.280 1.00 65.06 88 GLU A C 1
ATOM 630 O O . GLU A 1 88 ? 25.929 -14.819 -24.082 1.00 65.06 88 GLU A O 1
ATOM 635 N N . ASP A 1 89 ? 26.529 -16.639 -25.230 1.00 56.72 89 ASP A N 1
ATOM 636 C CA . ASP A 1 89 ? 25.367 -16.677 -26.124 1.00 56.72 89 ASP A CA 1
ATOM 637 C C . ASP A 1 89 ? 24.082 -17.065 -25.370 1.00 56.72 89 ASP A C 1
ATOM 639 O O . ASP A 1 89 ? 23.005 -16.541 -25.643 1.00 56.72 89 ASP A O 1
ATOM 643 N N . THR A 1 90 ? 24.175 -17.922 -24.348 1.00 57.69 90 THR A N 1
ATOM 644 C CA . THR A 1 90 ? 23.036 -18.239 -23.468 1.00 57.69 90 THR A CA 1
ATOM 645 C C . THR A 1 90 ? 22.680 -17.054 -22.571 1.00 57.69 90 THR A C 1
ATOM 647 O O . THR A 1 90 ? 21.510 -16.696 -22.483 1.00 57.69 90 THR A O 1
ATOM 650 N N . LEU A 1 91 ? 23.668 -16.384 -21.974 1.00 56.06 91 LEU A N 1
ATOM 651 C CA . LEU A 1 91 ? 23.488 -15.153 -21.199 1.00 56.06 91 LEU A CA 1
ATOM 652 C C . LEU A 1 91 ? 22.971 -14.014 -22.087 1.00 56.06 91 LEU A C 1
ATOM 654 O O . LEU A 1 91 ? 22.078 -13.273 -21.680 1.00 56.06 91 LEU A O 1
ATOM 658 N N . ALA A 1 92 ? 23.460 -13.911 -23.325 1.00 53.44 92 ALA A N 1
ATOM 659 C CA . ALA A 1 92 ? 22.973 -12.974 -24.328 1.00 53.44 92 ALA A CA 1
ATOM 660 C C . ALA A 1 92 ? 21.527 -13.290 -24.723 1.00 53.44 92 ALA A C 1
ATOM 662 O O . ALA A 1 92 ? 20.716 -12.379 -24.789 1.00 53.44 92 ALA A O 1
ATOM 663 N N . ARG A 1 93 ? 21.142 -14.556 -24.924 1.00 50.22 93 ARG A N 1
ATOM 664 C CA . ARG A 1 93 ? 19.747 -14.938 -25.217 1.00 50.22 93 ARG A CA 1
ATOM 665 C C . ARG A 1 93 ? 18.812 -14.736 -24.024 1.00 50.22 93 ARG A C 1
ATOM 667 O O . ARG A 1 93 ? 17.712 -14.231 -24.222 1.00 50.22 93 ARG A O 1
ATOM 674 N N . MET A 1 94 ? 19.260 -15.035 -22.804 1.00 51.16 94 MET A N 1
ATOM 675 C CA . MET A 1 94 ? 18.512 -14.763 -21.567 1.00 51.16 94 MET A CA 1
ATOM 676 C C . MET A 1 94 ? 18.312 -13.257 -21.341 1.00 51.16 94 MET A C 1
ATOM 678 O O . MET A 1 94 ? 17.250 -12.836 -20.893 1.00 51.16 94 MET A O 1
ATOM 682 N N . THR A 1 95 ? 19.288 -12.424 -21.713 1.00 47.91 95 THR A N 1
ATOM 683 C CA . THR A 1 95 ? 19.160 -10.956 -21.664 1.00 47.91 95 THR A CA 1
ATOM 684 C C . THR A 1 95 ? 18.404 -10.374 -22.865 1.00 47.91 95 THR A C 1
ATOM 686 O O . THR A 1 95 ? 17.744 -9.341 -22.724 1.00 47.91 95 THR A O 1
ATOM 689 N N . THR A 1 96 ? 18.437 -11.037 -24.026 1.00 44.47 96 THR A N 1
ATOM 690 C CA . THR A 1 96 ? 17.752 -10.609 -25.261 1.00 44.47 96 THR A CA 1
ATOM 691 C C . THR A 1 96 ? 16.239 -10.838 -25.187 1.00 44.47 96 THR A C 1
ATOM 693 O O . THR A 1 96 ? 15.465 -9.990 -25.625 1.00 44.47 96 THR A O 1
ATOM 696 N N . ASP A 1 97 ? 15.788 -11.932 -24.567 1.00 46.94 97 ASP A N 1
ATOM 697 C CA . ASP A 1 97 ? 14.351 -12.183 -24.361 1.00 46.94 97 ASP A CA 1
ATOM 698 C C . ASP A 1 97 ? 13.747 -11.220 -23.311 1.00 46.94 97 ASP A C 1
ATOM 700 O O . ASP A 1 97 ? 12.593 -10.804 -23.399 1.00 46.94 97 ASP A O 1
ATOM 704 N N . ALA A 1 98 ? 14.579 -10.735 -22.380 1.00 51.25 98 ALA A N 1
ATOM 705 C CA . ALA A 1 98 ? 14.231 -9.694 -21.412 1.00 51.25 98 ALA A CA 1
ATOM 706 C C . ALA A 1 98 ? 14.230 -8.254 -21.986 1.00 51.25 98 ALA A C 1
ATOM 708 O O . ALA A 1 98 ? 13.828 -7.319 -21.289 1.00 51.25 98 ALA A O 1
ATOM 709 N N . THR A 1 99 ? 14.667 -8.025 -23.236 1.00 56.94 99 THR A N 1
ATOM 710 C CA . THR A 1 99 ? 14.873 -6.664 -23.787 1.00 56.94 99 THR A CA 1
ATOM 711 C C . THR A 1 99 ? 13.766 -6.126 -24.698 1.00 56.94 99 THR A C 1
ATOM 713 O O . THR A 1 99 ? 13.875 -4.968 -25.113 1.00 56.94 99 THR A O 1
ATOM 716 N N . ASP A 1 100 ? 12.687 -6.868 -24.984 1.00 74.62 100 ASP A N 1
ATOM 717 C CA . ASP A 1 100 ? 11.584 -6.377 -25.841 1.00 74.62 100 ASP A CA 1
ATOM 718 C C . ASP A 1 100 ? 10.259 -6.082 -25.124 1.00 74.62 100 ASP A C 1
ATOM 720 O O . ASP A 1 100 ? 9.160 -6.260 -25.657 1.00 74.62 100 ASP A O 1
ATOM 724 N N . ASP A 1 101 ? 10.332 -5.564 -23.902 1.00 91.19 101 ASP A N 1
ATOM 725 C CA . ASP A 1 101 ? 9.131 -5.049 -23.260 1.00 91.19 101 ASP A CA 1
ATOM 726 C C . ASP A 1 101 ? 8.586 -3.773 -23.946 1.00 91.19 101 ASP A C 1
ATOM 728 O O . ASP A 1 101 ? 9.196 -3.122 -24.806 1.00 91.19 101 ASP A O 1
ATOM 732 N N . ARG A 1 102 ? 7.379 -3.371 -23.532 1.00 91.19 102 ARG A N 1
ATOM 733 C CA . ARG A 1 102 ? 6.700 -2.188 -24.077 1.00 91.19 102 ARG A CA 1
ATOM 734 C C . ARG A 1 102 ? 7.506 -0.893 -23.907 1.00 91.19 102 ARG A C 1
ATOM 736 O O . ARG A 1 102 ? 7.372 -0.001 -24.741 1.00 91.19 102 ARG A O 1
ATOM 743 N N . VAL A 1 103 ? 8.303 -0.761 -22.848 1.00 95.38 103 VAL A N 1
ATOM 744 C CA . VAL A 1 103 ? 9.135 0.427 -22.604 1.00 95.38 103 VAL A CA 1
ATOM 745 C C . VAL A 1 103 ? 10.301 0.451 -23.583 1.00 95.38 103 VAL A C 1
ATOM 747 O O . VAL A 1 103 ? 10.549 1.492 -24.186 1.00 95.38 103 VAL A O 1
ATOM 750 N N . ALA A 1 104 ? 10.948 -0.690 -23.828 1.00 94.69 104 ALA A N 1
ATOM 751 C CA . ALA A 1 104 ? 11.992 -0.802 -24.843 1.00 94.69 104 ALA A CA 1
ATOM 752 C C . ALA A 1 104 ? 11.485 -0.377 -26.232 1.00 94.69 104 ALA A C 1
ATOM 754 O O . ALA A 1 104 ? 12.166 0.376 -26.935 1.00 94.69 104 ALA A O 1
ATOM 755 N N . ARG A 1 105 ? 10.256 -0.768 -26.596 1.00 95.00 105 ARG A N 1
ATOM 756 C CA . ARG A 1 105 ? 9.602 -0.332 -27.841 1.00 95.00 105 ARG A CA 1
ATOM 757 C C . ARG A 1 105 ? 9.388 1.182 -27.903 1.00 95.00 105 ARG A C 1
ATOM 759 O O . ARG A 1 105 ? 9.808 1.802 -28.876 1.00 95.00 105 ARG A O 1
ATOM 766 N N . ILE A 1 106 ? 8.825 1.774 -26.847 1.00 95.00 106 ILE A N 1
ATOM 767 C CA . ILE A 1 106 ? 8.616 3.229 -26.740 1.00 95.00 106 ILE A CA 1
ATOM 768 C C . ILE A 1 106 ? 9.948 3.985 -26.850 1.00 95.00 106 ILE A C 1
ATOM 770 O O . ILE A 1 106 ? 10.043 4.986 -27.555 1.00 95.00 106 ILE A O 1
ATOM 774 N N . MET A 1 107 ? 11.007 3.493 -26.203 1.00 96.12 107 MET A N 1
ATOM 775 C CA . MET A 1 107 ? 12.334 4.106 -26.292 1.00 96.12 107 MET A CA 1
ATOM 776 C C . MET A 1 107 ? 12.897 4.043 -27.718 1.00 96.12 107 MET A C 1
ATOM 778 O O . MET A 1 107 ? 13.519 5.001 -28.168 1.00 96.12 107 MET A O 1
ATOM 782 N N . ARG A 1 108 ? 12.700 2.937 -28.453 1.00 96.06 108 ARG A N 1
ATOM 783 C CA . ARG A 1 108 ? 13.122 2.837 -29.865 1.00 96.06 108 ARG A CA 1
ATOM 784 C C . ARG A 1 108 ? 12.376 3.828 -30.754 1.00 96.06 108 ARG A C 1
ATOM 786 O O . ARG A 1 108 ? 13.001 4.443 -31.612 1.00 96.06 108 ARG A O 1
ATOM 793 N N . GLU A 1 109 ? 11.078 4.007 -30.530 1.00 96.69 109 GLU A N 1
ATOM 794 C CA . GLU A 1 109 ? 10.276 5.010 -31.236 1.00 96.69 109 GLU A CA 1
ATOM 795 C C . GLU A 1 109 ? 10.813 6.422 -30.973 1.00 96.69 109 GLU A C 1
ATOM 797 O O . GLU A 1 109 ? 11.102 7.147 -31.921 1.00 96.69 109 GLU A O 1
ATOM 802 N N . TRP A 1 110 ? 11.065 6.790 -29.712 1.00 97.44 110 TRP A N 1
ATOM 803 C CA . TRP A 1 110 ? 11.609 8.113 -29.399 1.00 97.44 110 TRP A CA 1
ATOM 804 C C . TRP A 1 110 ? 13.010 8.352 -29.954 1.00 97.44 110 TRP A C 1
ATOM 806 O O . TRP A 1 110 ? 13.263 9.442 -30.449 1.00 97.44 110 TRP A O 1
ATOM 816 N N . ARG A 1 111 ? 13.903 7.355 -29.947 1.00 96.56 111 ARG A N 1
ATOM 817 C CA . ARG A 1 111 ? 15.229 7.501 -30.580 1.00 96.56 111 ARG A CA 1
ATOM 818 C C . ARG A 1 111 ? 15.132 7.760 -32.081 1.00 96.56 111 ARG A C 1
ATOM 820 O O . ARG A 1 111 ? 15.984 8.451 -32.625 1.00 96.56 111 ARG A O 1
ATOM 827 N N . ARG A 1 112 ? 14.114 7.204 -32.748 1.00 97.31 112 ARG A N 1
ATOM 828 C CA . ARG A 1 112 ? 13.866 7.444 -34.174 1.00 97.31 112 ARG A CA 1
ATOM 829 C C . ARG A 1 112 ? 13.350 8.860 -34.420 1.00 97.31 112 ARG A C 1
ATOM 831 O O . ARG A 1 112 ? 13.853 9.529 -35.312 1.00 97.31 112 ARG A O 1
ATOM 838 N N . GLU A 1 113 ? 12.362 9.304 -33.644 1.00 98.12 113 GLU A N 1
ATOM 839 C CA . GLU A 1 113 ? 11.705 10.604 -33.862 1.00 98.12 113 GLU A CA 1
ATOM 840 C C . GLU A 1 113 ? 12.487 11.795 -33.281 1.00 98.12 113 GLU A C 1
ATOM 842 O O . GLU A 1 113 ? 12.387 12.914 -33.778 1.00 98.12 113 GLU A O 1
ATOM 847 N N . ARG A 1 114 ? 13.250 11.575 -32.206 1.00 97.31 114 ARG A N 1
ATOM 848 C CA . ARG A 1 114 ? 14.016 12.583 -31.456 1.00 97.31 114 ARG A CA 1
ATOM 849 C C . ARG A 1 114 ? 15.408 12.052 -31.095 1.00 97.31 114 ARG A C 1
ATOM 851 O O . ARG A 1 114 ? 15.701 11.848 -29.915 1.00 97.31 114 ARG A O 1
ATOM 858 N N . PRO A 1 115 ? 16.282 11.820 -32.093 1.00 96.25 115 PRO A N 1
ATOM 859 C CA . PRO A 1 115 ? 17.641 11.326 -31.856 1.00 96.25 115 PRO A CA 1
ATOM 860 C C . PRO A 1 115 ? 18.512 12.307 -31.054 1.00 96.25 115 PRO A C 1
ATOM 862 O O . PRO A 1 115 ? 19.567 11.924 -30.561 1.00 96.25 115 PRO A O 1
ATOM 865 N N . ASP A 1 116 ? 18.078 13.563 -30.920 1.00 97.50 116 ASP A N 1
ATOM 866 C CA . ASP A 1 116 ? 18.718 14.603 -30.116 1.00 97.50 116 ASP A CA 1
ATOM 867 C C . ASP A 1 116 ? 18.518 14.435 -28.598 1.00 97.50 116 ASP A C 1
ATOM 869 O O . ASP A 1 116 ? 19.229 15.069 -27.820 1.00 97.50 116 ASP A O 1
ATOM 873 N N . LEU A 1 117 ? 17.563 13.607 -28.160 1.00 97.12 117 LEU A N 1
ATOM 874 C CA . LEU A 1 117 ? 17.247 13.409 -26.745 1.00 97.12 117 LEU A CA 1
ATOM 875 C C . LEU A 1 117 ? 17.855 12.117 -26.191 1.00 97.12 117 LEU A C 1
ATOM 877 O O . LEU A 1 117 ? 17.708 11.043 -26.777 1.00 97.12 117 LEU A O 1
ATOM 881 N N . ASP A 1 118 ? 18.427 12.193 -24.986 1.00 96.56 118 ASP A N 1
ATOM 882 C CA . ASP A 1 118 ? 18.690 10.991 -24.194 1.00 96.56 118 ASP A CA 1
ATOM 883 C C . ASP A 1 118 ? 17.387 10.470 -23.572 1.00 96.56 118 ASP A C 1
ATOM 885 O O . ASP A 1 118 ? 16.802 11.072 -22.670 1.00 96.56 118 ASP A O 1
ATOM 889 N N . VAL A 1 119 ? 16.933 9.318 -24.060 1.00 96.75 119 VAL A N 1
ATOM 890 C CA . VAL A 1 119 ? 15.717 8.646 -23.585 1.00 96.75 119 VAL A CA 1
ATOM 891 C C . VAL A 1 119 ? 16.001 7.575 -22.532 1.00 96.75 119 VAL A C 1
ATOM 893 O O . VAL A 1 119 ? 15.068 6.912 -22.077 1.00 96.75 119 VAL A O 1
ATOM 896 N N . SER A 1 120 ? 17.263 7.383 -22.129 1.00 95.69 120 SER A N 1
ATOM 897 C CA . SER A 1 120 ? 17.660 6.378 -21.138 1.00 95.69 120 SER A CA 1
ATOM 898 C C . SER A 1 120 ? 16.851 6.423 -19.825 1.00 95.69 120 SER A C 1
ATOM 900 O O . SER A 1 120 ? 16.483 5.339 -19.354 1.00 95.69 120 SER A O 1
ATOM 902 N N . PRO A 1 121 ? 16.415 7.589 -19.284 1.00 96.75 121 PRO A N 1
ATOM 903 C CA . PRO A 1 121 ? 15.614 7.626 -18.055 1.00 96.75 121 PRO A CA 1
ATOM 904 C C . PRO A 1 121 ? 14.254 6.923 -18.174 1.00 96.75 121 PRO A C 1
ATOM 906 O O . PRO A 1 121 ? 13.727 6.417 -17.180 1.00 96.75 121 PRO A O 1
ATOM 909 N N . GLN A 1 122 ? 13.689 6.828 -19.386 1.00 95.12 122 GLN A N 1
ATOM 910 C CA . GLN A 1 122 ? 12.443 6.087 -19.621 1.00 95.12 122 GLN A CA 1
ATOM 911 C C . GLN A 1 122 ? 12.596 4.604 -19.283 1.00 95.12 122 GLN A C 1
ATOM 913 O O . GLN A 1 122 ? 11.619 3.973 -18.882 1.00 95.12 122 GLN A O 1
ATOM 918 N N . GLY A 1 123 ? 13.811 4.061 -19.402 1.00 95.44 123 GLY A N 1
ATOM 919 C CA . GLY A 1 123 ? 14.089 2.668 -19.093 1.00 95.44 123 GLY A CA 1
ATOM 920 C C . GLY A 1 123 ? 13.810 2.319 -17.633 1.00 95.44 123 GLY A C 1
ATOM 921 O O . GLY A 1 123 ? 13.319 1.225 -17.368 1.00 95.44 123 GLY A O 1
ATOM 922 N N . VAL A 1 124 ? 14.056 3.257 -16.715 1.00 95.50 124 VAL A N 1
ATOM 923 C CA . VAL A 1 124 ? 13.795 3.090 -15.280 1.00 95.50 124 VAL A CA 1
ATOM 924 C C . VAL A 1 124 ? 12.396 3.597 -14.935 1.00 95.50 124 VAL A C 1
ATOM 926 O O . VAL A 1 124 ? 11.562 2.826 -14.469 1.00 95.50 124 VAL A O 1
ATOM 929 N N . ILE A 1 125 ? 12.094 4.865 -15.234 1.00 95.62 125 ILE A N 1
ATOM 930 C CA . ILE A 1 125 ? 10.830 5.515 -14.842 1.00 95.62 125 ILE A CA 1
ATOM 931 C C . ILE A 1 125 ? 9.623 4.834 -15.495 1.00 95.62 125 ILE A C 1
ATOM 933 O O . ILE A 1 125 ? 8.604 4.594 -14.848 1.00 95.62 125 ILE A O 1
ATOM 937 N N . GLY A 1 126 ? 9.733 4.489 -16.779 1.00 95.75 126 GLY A N 1
ATOM 938 C CA . GLY A 1 126 ? 8.655 3.847 -17.523 1.00 95.75 126 GLY A CA 1
ATOM 939 C C . GLY A 1 126 ? 8.357 2.437 -17.021 1.00 95.75 126 GLY A C 1
ATOM 940 O O . GLY A 1 126 ? 7.187 2.068 -16.910 1.00 95.75 126 GLY A O 1
ATOM 941 N N . ARG A 1 127 ? 9.393 1.655 -16.688 1.00 96.38 127 ARG A N 1
ATOM 942 C CA . ARG A 1 127 ? 9.220 0.310 -16.121 1.00 96.38 127 ARG A CA 1
ATOM 943 C C . ARG A 1 127 ? 8.679 0.375 -14.704 1.00 96.38 127 ARG A C 1
ATOM 945 O O . ARG A 1 127 ? 7.701 -0.311 -14.434 1.00 96.38 127 ARG A O 1
ATOM 952 N N . LEU A 1 128 ? 9.226 1.254 -13.862 1.00 95.44 128 LEU A N 1
ATOM 953 C CA . LEU A 1 128 ? 8.748 1.457 -12.496 1.00 95.44 128 LEU A CA 1
ATOM 954 C C . LEU A 1 128 ? 7.263 1.824 -12.479 1.00 95.44 128 LEU A C 1
ATOM 956 O O . LEU A 1 128 ? 6.491 1.181 -11.784 1.00 95.44 128 LEU A O 1
ATOM 960 N N . HIS A 1 129 ? 6.835 2.789 -13.297 1.00 94.06 129 HIS A N 1
ATOM 961 C CA . HIS A 1 129 ? 5.428 3.189 -13.343 1.00 94.06 129 HIS A CA 1
ATOM 962 C C . HIS A 1 129 ? 4.508 2.047 -13.800 1.00 94.06 129 HIS A C 1
ATOM 964 O O . HIS A 1 129 ? 3.414 1.865 -13.271 1.00 94.06 129 HIS A O 1
ATOM 970 N N . ARG A 1 130 ? 4.924 1.254 -14.792 1.00 95.06 130 ARG A N 1
ATOM 971 C CA . ARG A 1 130 ? 4.119 0.119 -15.271 1.00 95.06 130 ARG A CA 1
ATOM 972 C C . ARG A 1 130 ? 4.054 -1.010 -14.251 1.00 95.06 130 ARG A C 1
ATOM 974 O O . ARG A 1 130 ? 2.976 -1.557 -14.053 1.00 95.06 130 ARG A O 1
ATOM 981 N N . LEU A 1 131 ? 5.187 -1.330 -13.633 1.00 95.19 131 LEU A N 1
ATOM 982 C CA . LEU A 1 131 ? 5.276 -2.357 -12.608 1.00 95.19 131 LEU A CA 1
ATOM 983 C C . LEU A 1 131 ? 4.471 -1.954 -11.373 1.00 95.19 131 LEU A C 1
ATOM 985 O O . LEU A 1 131 ? 3.665 -2.749 -10.919 1.00 95.19 131 LEU A O 1
ATOM 989 N N . ALA A 1 132 ? 4.598 -0.710 -10.904 1.00 93.94 132 ALA A N 1
ATOM 990 C CA . ALA A 1 132 ? 3.824 -0.195 -9.779 1.00 93.94 132 ALA A CA 1
ATOM 991 C C . ALA A 1 132 ? 2.314 -0.343 -10.011 1.00 93.94 132 ALA A C 1
ATOM 993 O O . ALA A 1 132 ? 1.630 -0.878 -9.153 1.00 93.94 132 ALA A O 1
ATOM 994 N N . ASN A 1 133 ? 1.807 0.030 -11.193 1.00 93.25 133 ASN A N 1
ATOM 995 C CA . ASN A 1 133 ? 0.388 -0.156 -11.516 1.00 93.25 133 ASN A CA 1
ATOM 996 C C . ASN A 1 133 ? -0.030 -1.638 -11.485 1.00 93.25 133 ASN A C 1
ATOM 998 O O . ASN A 1 133 ? -1.059 -1.967 -10.909 1.00 93.25 133 ASN A O 1
ATOM 1002 N N . ALA A 1 134 ? 0.773 -2.531 -12.075 1.00 95.69 134 ALA A N 1
ATOM 1003 C CA . ALA A 1 134 ? 0.476 -3.964 -12.071 1.00 95.69 134 ALA A CA 1
ATOM 1004 C C . ALA A 1 134 ? 0.503 -4.558 -10.651 1.00 95.69 134 ALA A C 1
ATOM 1006 O O . ALA A 1 134 ? -0.362 -5.355 -10.303 1.00 95.69 134 ALA A O 1
ATOM 1007 N N . LEU A 1 135 ? 1.463 -4.144 -9.819 1.00 95.56 135 LEU A N 1
ATOM 1008 C CA . LEU A 1 135 ? 1.528 -4.542 -8.415 1.00 95.56 135 LEU A CA 1
ATOM 1009 C C . LEU A 1 135 ? 0.313 -4.016 -7.648 1.00 95.56 135 LEU A C 1
ATOM 1011 O O . LEU A 1 135 ? -0.319 -4.788 -6.938 1.00 95.56 135 LEU A O 1
ATOM 1015 N N . THR A 1 136 ? -0.069 -2.748 -7.828 1.00 93.56 136 THR A N 1
ATOM 1016 C CA . THR A 1 136 ? -1.275 -2.182 -7.207 1.00 93.56 136 THR A CA 1
ATOM 1017 C C . THR A 1 136 ? -2.520 -2.995 -7.553 1.00 93.56 136 THR A C 1
ATOM 1019 O O . THR A 1 136 ? -3.279 -3.317 -6.644 1.00 93.56 136 THR A O 1
ATOM 1022 N N . ASP A 1 137 ? -2.715 -3.384 -8.816 1.00 95.44 137 ASP A N 1
ATOM 1023 C CA . ASP A 1 137 ? -3.862 -4.211 -9.219 1.00 95.44 137 ASP A CA 1
ATOM 1024 C C . ASP A 1 137 ? -3.887 -5.557 -8.462 1.00 95.44 137 ASP A C 1
ATOM 1026 O O . ASP A 1 137 ? -4.926 -5.971 -7.943 1.00 95.44 137 ASP A O 1
ATOM 1030 N N . GLU A 1 138 ? -2.731 -6.213 -8.331 1.00 97.38 138 GLU A N 1
ATOM 1031 C CA . GLU A 1 138 ? -2.585 -7.480 -7.602 1.00 97.38 138 GLU A CA 1
ATOM 1032 C C . GLU A 1 138 ? -2.775 -7.324 -6.085 1.00 97.38 138 GLU A C 1
ATOM 1034 O O . GLU A 1 138 ? -3.303 -8.226 -5.432 1.00 97.38 138 GLU A O 1
ATOM 1039 N N . LEU A 1 139 ? -2.360 -6.195 -5.503 1.00 94.88 139 LEU A N 1
ATOM 1040 C CA . LEU A 1 139 ? -2.563 -5.888 -4.085 1.00 94.88 139 LEU A CA 1
ATOM 1041 C C . LEU A 1 139 ? -4.033 -5.575 -3.784 1.00 94.88 139 LEU A C 1
ATOM 1043 O O . LEU A 1 139 ? -4.603 -6.135 -2.848 1.00 94.88 139 LEU A O 1
ATOM 1047 N N . VAL A 1 140 ? -4.672 -4.738 -4.604 1.00 94.12 140 VAL A N 1
ATOM 1048 C CA . VAL A 1 140 ? -6.091 -4.374 -4.465 1.00 94.12 140 VAL A CA 1
ATOM 1049 C C . VAL A 1 140 ? -6.986 -5.606 -4.566 1.00 94.12 140 VAL A C 1
ATOM 1051 O O . VAL A 1 140 ? -7.901 -5.759 -3.758 1.00 94.12 140 VAL A O 1
ATOM 1054 N N . ALA A 1 141 ? -6.670 -6.540 -5.468 1.00 96.75 141 ALA A N 1
ATOM 1055 C CA . ALA A 1 141 ? -7.394 -7.803 -5.582 1.00 96.75 141 ALA A CA 1
ATOM 1056 C C . ALA A 1 141 ? -7.380 -8.630 -4.281 1.00 96.75 141 ALA A C 1
ATOM 1058 O O . ALA A 1 141 ? -8.305 -9.407 -4.036 1.00 96.75 141 ALA A O 1
ATOM 1059 N N . VAL A 1 142 ? -6.363 -8.481 -3.421 1.00 97.50 142 VAL A N 1
ATOM 1060 C CA . VAL A 1 142 ? -6.367 -9.116 -2.096 1.00 97.50 142 VAL A CA 1
ATOM 1061 C C . VAL A 1 142 ? -7.425 -8.479 -1.212 1.00 97.50 142 VAL A C 1
ATOM 1063 O O . VAL A 1 142 ? -8.257 -9.206 -0.678 1.00 97.50 142 VAL A O 1
ATOM 1066 N N . TYR A 1 143 ? -7.401 -7.155 -1.070 1.00 92.94 143 TYR A N 1
ATOM 1067 C CA . TYR A 1 143 ? -8.281 -6.421 -0.158 1.00 92.94 143 TYR A CA 1
ATOM 1068 C C . TYR A 1 143 ? -9.752 -6.532 -0.570 1.00 92.94 143 TYR A C 1
ATOM 1070 O O . TYR A 1 143 ? -10.622 -6.709 0.285 1.00 92.94 143 TYR A O 1
ATOM 1078 N N . ASP A 1 144 ? -10.020 -6.535 -1.879 1.00 95.56 144 ASP A N 1
ATOM 1079 C CA . ASP A 1 144 ? -11.366 -6.666 -2.437 1.00 95.56 144 ASP A CA 1
ATOM 1080 C C . ASP A 1 144 ? -12.034 -7.995 -2.044 1.00 95.56 144 ASP A C 1
ATOM 1082 O O . ASP A 1 144 ? -13.242 -8.022 -1.804 1.00 95.56 144 ASP A O 1
ATOM 1086 N N . ARG A 1 145 ? -11.270 -9.092 -1.888 1.00 97.56 145 ARG A N 1
ATOM 1087 C CA . ARG A 1 145 ? -11.804 -10.384 -1.395 1.00 97.56 145 ARG A CA 1
ATOM 1088 C C . ARG A 1 145 ? -12.347 -10.305 0.033 1.00 97.56 145 ARG A C 1
ATOM 1090 O O . ARG A 1 145 ? -13.177 -11.128 0.402 1.00 97.56 145 ARG A O 1
ATOM 1097 N N . PHE A 1 146 ? -11.891 -9.323 0.807 1.00 97.44 146 PHE A N 1
ATOM 1098 C CA . PHE A 1 146 ? -12.339 -9.036 2.171 1.00 97.44 146 PHE A CA 1
ATOM 1099 C C . PHE A 1 146 ? -13.289 -7.830 2.232 1.00 97.44 146 PHE A C 1
ATOM 1101 O O . PHE A 1 146 ? -13.548 -7.282 3.307 1.00 97.44 146 PHE A O 1
ATOM 1108 N N . GLU A 1 147 ? -13.799 -7.390 1.077 1.00 97.00 147 GLU A N 1
ATOM 1109 C CA . GLU A 1 147 ? -14.675 -6.224 0.943 1.00 97.00 147 GLU A CA 1
ATOM 1110 C C . GLU A 1 147 ? -14.042 -4.943 1.514 1.00 97.00 147 GLU A C 1
ATOM 1112 O O . GLU A 1 147 ? -14.720 -4.100 2.108 1.00 97.00 147 GLU A O 1
ATOM 1117 N N . LEU A 1 148 ? -12.722 -4.799 1.390 1.00 96.19 148 LEU A N 1
ATOM 1118 C CA . LEU A 1 148 ? -11.983 -3.615 1.813 1.00 96.19 148 LEU A CA 1
ATOM 1119 C C . LEU A 1 148 ? -11.456 -2.877 0.590 1.00 96.19 148 LEU A C 1
ATOM 1121 O O . LEU A 1 148 ? -10.766 -3.451 -0.244 1.00 96.19 148 LEU A O 1
ATOM 1125 N N . SER A 1 149 ? -11.702 -1.570 0.529 1.00 93.56 149 SER A N 1
ATOM 1126 C CA . SER A 1 149 ? -10.915 -0.718 -0.364 1.00 93.56 149 SER A CA 1
ATOM 1127 C C . SER A 1 149 ? -9.474 -0.596 0.140 1.00 93.56 149 SER A C 1
ATOM 1129 O O . SER A 1 149 ? -9.229 -0.656 1.345 1.00 93.56 149 SER A O 1
ATOM 1131 N N . GLU A 1 150 ? -8.528 -0.316 -0.759 1.00 90.69 150 GLU A N 1
ATOM 1132 C CA . GLU A 1 150 ? -7.107 -0.105 -0.427 1.00 90.69 150 GLU A CA 1
ATOM 1133 C C . GLU A 1 150 ? -6.899 0.834 0.769 1.00 90.69 150 GLU A C 1
ATOM 1135 O O . GLU A 1 150 ? -6.157 0.533 1.696 1.00 90.69 150 GLU A O 1
ATOM 1140 N N . GLY A 1 151 ? -7.610 1.962 0.803 1.00 91.12 151 GLY A N 1
ATOM 1141 C CA . GLY A 1 151 ? -7.455 2.897 1.913 1.00 91.12 151 GLY A CA 1
ATOM 1142 C C . GLY A 1 151 ? -8.150 2.466 3.209 1.00 91.12 151 GLY A C 1
ATOM 1143 O O . GLY A 1 151 ? -7.798 2.967 4.270 1.00 91.12 151 GLY A O 1
ATOM 1144 N N . GLU A 1 152 ? -9.159 1.595 3.157 1.00 94.69 152 GLU A N 1
ATOM 1145 C CA . GLU A 1 152 ? -9.722 0.994 4.376 1.00 94.69 152 GLU A CA 1
ATOM 1146 C C . GLU A 1 152 ? -8.769 -0.043 4.954 1.00 94.69 152 GLU A C 1
ATOM 1148 O O . GLU A 1 152 ? -8.551 -0.045 6.164 1.00 94.69 152 GLU A O 1
ATOM 1153 N N . PHE A 1 153 ? -8.165 -0.857 4.087 1.00 95.38 153 PHE A N 1
ATOM 1154 C CA . PHE A 1 153 ? -7.066 -1.735 4.458 1.00 95.38 153 PHE A CA 1
ATOM 1155 C C . PHE A 1 153 ? -5.924 -0.941 5.104 1.00 95.38 153 PHE A C 1
ATOM 1157 O O . PHE A 1 153 ? -5.532 -1.268 6.220 1.00 95.38 153 PHE A O 1
ATOM 1164 N N . ASP A 1 154 ? -5.466 0.149 4.477 1.00 92.88 154 ASP A N 1
ATOM 1165 C CA . ASP A 1 154 ? -4.381 0.979 5.015 1.00 92.88 154 ASP A CA 1
ATOM 1166 C C . ASP A 1 154 ? -4.719 1.547 6.404 1.00 92.88 154 ASP A C 1
ATOM 1168 O O . ASP A 1 154 ? -3.906 1.470 7.325 1.00 92.88 154 ASP A O 1
ATOM 1172 N N . VAL A 1 155 ? -5.949 2.032 6.618 1.00 94.88 155 VAL A N 1
ATOM 1173 C CA . VAL A 1 155 ? -6.394 2.494 7.945 1.00 94.88 155 VAL A CA 1
ATOM 1174 C C . VAL A 1 155 ? -6.343 1.364 8.977 1.00 94.88 155 VAL A C 1
ATOM 1176 O O . VAL A 1 155 ? -5.778 1.553 10.055 1.00 94.88 155 VAL A O 1
ATOM 1179 N N . LEU A 1 156 ? -6.903 0.190 8.673 1.00 97.00 156 LEU A N 1
ATOM 1180 C CA . LEU A 1 156 ? -6.911 -0.936 9.610 1.00 97.00 156 LEU A CA 1
ATOM 1181 C C . LEU A 1 156 ? -5.491 -1.442 9.899 1.00 97.00 156 LEU A C 1
ATOM 1183 O O . LEU A 1 156 ? -5.148 -1.651 11.063 1.00 97.00 156 LEU A O 1
ATOM 1187 N N . ALA A 1 157 ? -4.648 -1.576 8.872 1.00 96.00 157 ALA A N 1
ATOM 1188 C CA . ALA A 1 157 ? -3.248 -1.976 9.002 1.00 96.00 157 ALA A CA 1
ATOM 1189 C C . ALA A 1 157 ? -2.455 -0.969 9.846 1.00 96.00 157 ALA A C 1
ATOM 1191 O O . ALA A 1 157 ? -1.640 -1.359 10.684 1.00 96.00 157 ALA A O 1
ATOM 1192 N N . THR A 1 158 ? -2.725 0.328 9.668 1.00 94.81 158 THR A N 1
ATOM 1193 C CA . THR A 1 158 ? -2.096 1.417 10.426 1.00 94.81 158 THR A CA 1
ATOM 1194 C C . THR A 1 158 ? -2.444 1.360 11.906 1.00 94.81 158 THR A C 1
ATOM 1196 O O . THR A 1 158 ? -1.554 1.432 12.755 1.00 94.81 158 THR A O 1
ATOM 1199 N N . LEU A 1 159 ? -3.722 1.169 12.231 1.00 96.06 159 LEU A N 1
ATOM 1200 C CA . LEU A 1 159 ? -4.156 0.979 13.615 1.00 96.06 159 LEU A CA 1
ATOM 1201 C C . LEU A 1 159 ? -3.577 -0.312 14.205 1.00 96.06 159 LEU A C 1
ATOM 1203 O O . LEU A 1 159 ? -3.122 -0.329 15.346 1.00 96.06 159 LEU A O 1
ATOM 1207 N N . ARG A 1 160 ? -3.522 -1.390 13.414 1.00 97.31 160 ARG A N 1
ATOM 1208 C CA . ARG A 1 160 ? -3.020 -2.690 13.863 1.00 97.31 160 ARG A CA 1
ATOM 1209 C C . ARG A 1 160 ? -1.534 -2.675 14.208 1.00 97.31 160 ARG A C 1
ATOM 1211 O O . ARG A 1 160 ? -1.141 -3.285 15.207 1.00 97.31 160 ARG A O 1
ATOM 1218 N N . ARG A 1 161 ? -0.715 -1.996 13.396 1.00 95.62 161 ARG A N 1
ATOM 1219 C CA . ARG A 1 161 ? 0.740 -1.870 13.599 1.00 95.62 161 ARG A CA 1
ATOM 1220 C C . ARG A 1 161 ? 1.124 -0.803 14.625 1.00 95.62 161 ARG A C 1
ATOM 1222 O O . ARG A 1 161 ? 2.283 -0.737 15.013 1.00 95.62 161 ARG A O 1
ATOM 1229 N N . ALA A 1 162 ? 0.167 0.002 15.097 1.00 94.62 162 ALA A N 1
ATOM 1230 C CA . ALA A 1 162 ? 0.388 0.923 16.210 1.00 94.62 162 ALA A CA 1
ATOM 1231 C C . ALA A 1 162 ? 0.698 0.204 17.537 1.00 94.62 162 ALA A C 1
ATOM 1233 O O . ALA A 1 162 ? 1.261 0.829 18.432 1.00 94.62 162 ALA A O 1
ATOM 1234 N N . GLY A 1 163 ? 0.377 -1.094 17.639 1.00 94.19 163 GLY A N 1
ATOM 1235 C CA . GLY A 1 163 ? 0.462 -1.856 18.886 1.00 94.19 163 GLY A CA 1
ATOM 1236 C C . GLY A 1 163 ? -0.725 -1.570 19.804 1.00 94.19 163 GLY A C 1
ATOM 1237 O O . GLY A 1 163 ? -1.554 -0.725 19.482 1.00 94.19 163 GLY A O 1
ATOM 1238 N N . ASP A 1 164 ? -0.831 -2.297 20.919 1.00 92.44 164 ASP A N 1
ATOM 1239 C CA . ASP A 1 164 ? -1.879 -2.077 21.928 1.00 92.44 164 ASP A CA 1
ATOM 1240 C C . ASP A 1 164 ? -1.847 -0.612 22.428 1.00 92.44 164 ASP A C 1
ATOM 1242 O O . ASP A 1 164 ? -0.751 -0.106 22.691 1.00 92.44 164 ASP A O 1
ATOM 1246 N N . PRO A 1 165 ? -2.991 0.103 22.508 1.00 92.94 165 PRO A N 1
ATOM 1247 C CA . PRO A 1 165 ? -4.381 -0.376 22.412 1.00 92.94 165 PRO A CA 1
ATOM 1248 C C . PRO A 1 165 ? -5.013 -0.312 20.999 1.00 92.94 165 PRO A C 1
ATOM 1250 O O . PRO A 1 165 ? -6.232 -0.254 20.852 1.00 92.94 165 PRO A O 1
ATOM 1253 N N . PHE A 1 166 ? -4.197 -0.347 19.944 1.00 95.62 166 PHE A N 1
ATOM 1254 C CA . PHE A 1 166 ? -4.575 -0.355 18.521 1.00 95.62 166 PHE A CA 1
ATOM 1255 C C . PHE A 1 166 ? -5.330 0.891 18.063 1.00 95.62 166 PHE A C 1
ATOM 1257 O O . PHE A 1 166 ? -6.349 0.813 17.364 1.00 95.62 166 PHE A O 1
ATOM 1264 N N . GLU A 1 167 ? -4.818 2.055 18.455 1.00 94.81 167 GLU A N 1
ATOM 1265 C CA . GLU A 1 167 ? -5.459 3.332 18.178 1.00 94.81 167 GLU A CA 1
ATOM 1266 C C . GLU A 1 167 ? -4.501 4.425 17.723 1.00 94.81 167 GLU A C 1
ATOM 1268 O O . GLU A 1 167 ? -3.302 4.406 18.007 1.00 94.81 167 GLU A O 1
ATOM 1273 N N . ARG A 1 168 ? -5.057 5.403 17.006 1.00 93.19 168 ARG A N 1
ATOM 1274 C CA . ARG A 1 168 ? -4.367 6.622 16.575 1.00 93.19 168 ARG A CA 1
ATOM 1275 C C . ARG A 1 168 ? -5.302 7.819 16.646 1.00 93.19 168 ARG A C 1
ATOM 1277 O O . ARG A 1 168 ? -6.520 7.689 16.485 1.00 93.19 168 ARG A O 1
ATOM 1284 N N . THR A 1 169 ? -4.735 9.007 16.839 1.00 90.81 169 THR A N 1
ATOM 1285 C CA . THR A 1 169 ? -5.498 10.238 16.615 1.00 90.81 169 THR A CA 1
ATOM 1286 C C . THR A 1 169 ? -5.798 10.388 15.114 1.00 90.81 169 THR A C 1
ATOM 1288 O O . THR A 1 1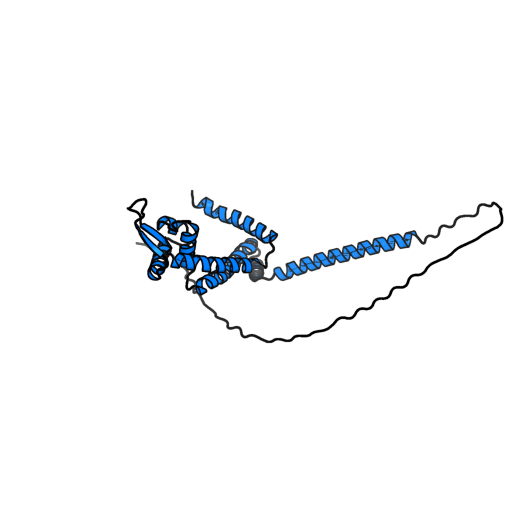69 ? -5.063 9.854 14.282 1.00 90.81 169 THR A O 1
ATOM 1291 N N . PRO A 1 170 ? -6.850 11.121 14.711 1.00 87.75 170 PRO A N 1
ATOM 1292 C CA . PRO A 1 170 ? -7.104 11.407 13.300 1.00 87.75 170 PRO A CA 1
ATOM 1293 C C . PRO A 1 170 ? -5.934 12.098 12.588 1.00 87.75 170 PRO A C 1
ATOM 1295 O O . PRO A 1 170 ? -5.734 11.864 11.398 1.00 87.75 170 PRO A O 1
ATOM 1298 N N . GLY A 1 171 ? -5.179 12.939 13.306 1.00 84.75 171 GLY A N 1
ATOM 1299 C CA . GLY A 1 171 ? -3.985 13.603 12.782 1.00 84.75 171 GLY A CA 1
ATOM 1300 C C . GLY A 1 171 ? -2.874 12.602 12.489 1.00 84.75 171 GLY A C 1
ATOM 1301 O O . GLY A 1 171 ? -2.379 12.563 11.365 1.00 84.75 171 GLY A O 1
ATOM 1302 N N . ASP A 1 172 ? -2.569 11.729 13.452 1.00 87.69 172 ASP A N 1
ATOM 1303 C CA . ASP A 1 172 ? -1.565 10.676 13.266 1.00 87.69 172 ASP A CA 1
ATOM 1304 C C . ASP A 1 172 ? -1.980 9.708 12.166 1.00 87.69 172 ASP A C 1
ATOM 1306 O O . ASP A 1 172 ? -1.161 9.325 11.339 1.00 87.69 172 ASP A O 1
ATOM 1310 N N . LEU A 1 173 ? -3.260 9.327 12.123 1.00 87.81 173 LEU A N 1
ATOM 1311 C CA . LEU A 1 173 ? -3.784 8.437 11.095 1.00 87.81 173 LEU A CA 1
ATOM 1312 C C . LEU A 1 173 ? -3.628 9.070 9.708 1.00 87.81 173 LEU A C 1
ATOM 1314 O O . LEU A 1 173 ? -3.154 8.412 8.796 1.00 87.81 173 LEU A O 1
ATOM 1318 N N . ALA A 1 174 ? -3.937 10.360 9.553 1.00 83.44 174 ALA A N 1
ATOM 1319 C CA . ALA A 1 174 ? -3.717 11.064 8.292 1.00 83.44 174 ALA A CA 1
ATOM 1320 C C . ALA A 1 174 ? -2.234 11.166 7.904 1.00 83.44 174 ALA A C 1
ATOM 1322 O O . ALA A 1 174 ? -1.927 11.047 6.723 1.00 83.44 174 ALA A O 1
ATOM 1323 N N . ALA A 1 175 ? -1.332 11.349 8.871 1.00 80.19 175 ALA A N 1
ATOM 1324 C CA . ALA A 1 175 ? 0.110 11.410 8.628 1.00 80.19 175 ALA A CA 1
ATOM 1325 C C . ALA A 1 175 ? 0.741 10.038 8.324 1.00 80.19 175 ALA A C 1
ATOM 1327 O O . ALA A 1 175 ? 1.787 9.971 7.691 1.00 80.19 175 ALA A O 1
ATOM 1328 N N . SER A 1 176 ? 0.119 8.946 8.778 1.00 74.19 176 SER A N 1
ATOM 1329 C CA . SER A 1 176 ? 0.659 7.580 8.679 1.00 74.19 176 SER A CA 1
ATOM 1330 C C . SER A 1 176 ? 0.006 6.712 7.600 1.00 74.19 176 SER A C 1
ATOM 1332 O O . SER A 1 176 ? 0.426 5.570 7.408 1.00 74.19 176 SER A O 1
ATOM 1334 N N . THR A 1 177 ? -0.994 7.246 6.899 1.00 71.44 177 THR A N 1
ATOM 1335 C CA . THR A 1 177 ? -1.646 6.609 5.743 1.00 71.44 177 THR A CA 1
ATOM 1336 C C . THR A 1 177 ? -1.172 7.243 4.436 1.00 71.44 177 THR A C 1
ATOM 1338 O O . THR A 1 177 ? -0.898 8.441 4.396 1.00 71.44 177 THR A O 1
ATOM 1341 N N . MET A 1 178 ? -1.138 6.486 3.336 1.00 62.88 178 MET A N 1
ATOM 1342 C CA . MET A 1 178 ? -0.624 6.950 2.026 1.00 62.88 178 MET A CA 1
ATOM 1343 C C . MET A 1 178 ? -1.574 7.916 1.278 1.00 62.88 178 MET A C 1
ATOM 1345 O O . MET A 1 178 ? -1.591 7.996 0.050 1.00 62.88 178 MET A O 1
ATOM 1349 N N . VAL A 1 179 ? -2.454 8.617 1.994 1.00 59.84 179 VAL A N 1
ATOM 1350 C CA . VAL A 1 179 ? -3.642 9.279 1.440 1.00 59.84 179 VAL A CA 1
ATOM 1351 C C . VAL A 1 179 ? -3.955 10.591 2.156 1.00 59.84 179 VAL A C 1
ATOM 1353 O O . VAL A 1 179 ? -3.647 10.781 3.325 1.00 59.84 179 VAL A O 1
ATOM 1356 N N . THR A 1 180 ? -4.638 11.506 1.466 1.00 55.44 180 THR A N 1
ATOM 1357 C CA . THR A 1 180 ? -4.985 12.821 2.029 1.00 55.44 180 THR A CA 1
ATOM 1358 C C . THR A 1 180 ? -5.978 12.726 3.200 1.00 55.44 180 THR A C 1
ATOM 1360 O O . THR A 1 180 ? -6.875 11.877 3.218 1.00 55.44 180 THR A O 1
ATOM 1363 N N . SER A 1 181 ? -5.883 13.658 4.156 1.00 60.78 181 SER A N 1
ATOM 1364 C CA . SER A 1 181 ? -6.690 13.697 5.393 1.00 60.78 181 SER A CA 1
ATOM 1365 C C . SER A 1 181 ? -8.215 13.642 5.176 1.00 60.78 181 SER A C 1
ATOM 1367 O O . SER A 1 181 ? -8.939 12.976 5.923 1.00 60.78 181 SER A O 1
ATOM 1369 N N . GLY A 1 182 ? -8.729 14.281 4.119 1.00 61.06 182 GLY A N 1
ATOM 1370 C CA . GLY A 1 182 ? -10.153 14.228 3.758 1.00 61.06 182 GLY A CA 1
ATOM 1371 C C . GLY A 1 182 ? -10.620 12.832 3.328 1.00 61.06 182 GLY A C 1
ATOM 1372 O O . GLY A 1 182 ? -11.737 12.416 3.645 1.00 61.06 182 GLY A O 1
ATOM 1373 N N . ALA A 1 183 ? -9.752 12.069 2.661 1.00 75.69 183 ALA A N 1
ATOM 1374 C CA . ALA A 1 183 ? -10.044 10.697 2.265 1.00 75.69 183 ALA A CA 1
ATOM 1375 C C . ALA A 1 183 ? -10.020 9.736 3.469 1.00 75.69 183 ALA A C 1
ATOM 1377 O O . ALA A 1 183 ? -10.791 8.776 3.494 1.00 75.69 183 ALA A O 1
ATOM 1378 N N . VAL A 1 184 ? -9.206 10.021 4.493 1.00 81.19 184 VAL A N 1
ATOM 1379 C CA . VAL A 1 184 ? -9.158 9.245 5.747 1.00 81.19 184 VAL A CA 1
ATOM 1380 C C . VAL A 1 184 ? -10.484 9.315 6.500 1.00 81.19 184 VAL A C 1
ATOM 1382 O O . VAL A 1 184 ? -11.019 8.278 6.883 1.00 81.19 184 VAL A O 1
ATOM 1385 N N . THR A 1 185 ? -11.078 10.504 6.644 1.00 83.75 185 THR A N 1
ATOM 1386 C CA . THR A 1 185 ? -12.332 10.674 7.408 1.00 83.75 185 THR A CA 1
ATOM 1387 C C . THR A 1 185 ? -13.462 9.804 6.852 1.00 83.75 185 THR A C 1
ATOM 1389 O O . THR A 1 185 ? -14.087 9.053 7.600 1.00 83.75 185 THR A O 1
ATOM 1392 N N . LYS A 1 186 ? -13.673 9.836 5.529 1.00 88.69 186 LYS A N 1
ATOM 1393 C CA . LYS A 1 186 ? -14.717 9.040 4.865 1.00 88.69 186 LYS A CA 1
ATOM 1394 C C . LYS A 1 186 ? -14.489 7.533 5.015 1.00 88.69 186 LYS A C 1
ATOM 1396 O O . LYS A 1 186 ? -15.451 6.779 5.124 1.00 88.69 186 LYS A O 1
ATOM 1401 N N . ARG A 1 187 ? -13.232 7.082 5.001 1.00 90.94 187 ARG A N 1
ATOM 1402 C CA . ARG A 1 187 ? -12.882 5.665 5.192 1.00 90.94 187 ARG A CA 1
ATOM 1403 C C . ARG A 1 187 ? -13.151 5.218 6.619 1.00 90.94 187 ARG A C 1
ATOM 1405 O O . ARG A 1 187 ? -13.793 4.193 6.815 1.00 90.94 187 ARG A O 1
ATOM 1412 N N . VAL A 1 188 ? -12.749 6.026 7.597 1.00 93.50 188 VAL A N 1
ATOM 1413 C CA . VAL A 1 188 ? -13.039 5.770 9.011 1.00 93.50 188 VAL A CA 1
ATOM 1414 C C . VAL A 1 188 ? -14.546 5.683 9.248 1.00 93.50 188 VAL A C 1
ATOM 1416 O O . VAL A 1 188 ? -14.988 4.761 9.922 1.00 93.50 188 VAL A O 1
ATOM 1419 N N . ASP A 1 189 ? -15.351 6.575 8.665 1.00 94.06 189 ASP A N 1
ATOM 1420 C CA . ASP A 1 189 ? -16.814 6.513 8.813 1.00 94.06 189 ASP A CA 1
ATOM 1421 C C . ASP A 1 189 ? -17.402 5.193 8.308 1.00 94.06 189 ASP A C 1
ATOM 1423 O O . ASP A 1 189 ? -18.248 4.600 8.977 1.00 94.06 189 ASP A O 1
ATOM 1427 N N . ARG A 1 190 ? -16.927 4.686 7.164 1.00 95.69 190 ARG A N 1
ATOM 1428 C CA . ARG A 1 190 ? -17.376 3.389 6.637 1.00 95.69 190 ARG A CA 1
ATOM 1429 C C . ARG A 1 190 ? -16.923 2.221 7.507 1.00 95.69 190 ARG A C 1
ATOM 1431 O O . ARG A 1 190 ? -17.714 1.314 7.747 1.00 95.69 190 ARG A O 1
ATOM 1438 N N . LEU A 1 191 ? -15.693 2.254 8.015 1.00 97.44 191 LEU A N 1
ATOM 1439 C CA . LEU A 1 191 ? -15.185 1.233 8.935 1.00 97.44 191 LEU A CA 1
ATOM 1440 C C . LEU A 1 191 ? -15.967 1.213 10.254 1.00 97.44 191 LEU A C 1
ATOM 1442 O O . LEU A 1 191 ? -16.275 0.139 10.762 1.00 97.44 191 LEU A O 1
ATOM 1446 N N . VAL A 1 192 ? -16.340 2.381 10.781 1.00 97.69 192 VAL A N 1
ATOM 1447 C CA . VAL A 1 192 ? -17.186 2.499 11.979 1.00 97.69 192 VAL A CA 1
ATOM 1448 C C . VAL A 1 192 ? -18.597 1.988 11.706 1.00 97.69 192 VAL A C 1
ATOM 1450 O O . VAL A 1 192 ? -19.124 1.212 12.496 1.00 97.69 192 VAL A O 1
ATOM 1453 N N . ALA A 1 193 ? -19.195 2.356 10.569 1.00 97.62 193 ALA A N 1
ATOM 1454 C CA . ALA A 1 193 ? -20.515 1.862 10.177 1.00 97.62 193 ALA A CA 1
ATOM 1455 C C . ALA A 1 193 ? -20.551 0.331 10.017 1.00 97.62 193 ALA A C 1
ATOM 1457 O O . ALA A 1 193 ? -21.574 -0.292 10.286 1.00 97.62 193 ALA A O 1
ATOM 1458 N N . ARG A 1 194 ? -19.427 -0.276 9.619 1.00 98.00 194 ARG A N 1
ATOM 1459 C CA . ARG A 1 194 ? -19.244 -1.734 9.533 1.00 98.00 194 ARG A CA 1
ATOM 1460 C C . ARG A 1 194 ? -18.855 -2.391 10.861 1.00 98.00 194 ARG A C 1
ATOM 1462 O O . ARG A 1 194 ? -18.680 -3.602 10.896 1.00 98.00 194 ARG A O 1
ATOM 1469 N N . GLY A 1 195 ? -18.683 -1.620 11.934 1.00 98.12 195 GLY A N 1
ATOM 1470 C CA . GLY A 1 195 ? -18.268 -2.142 13.235 1.00 98.12 195 GLY A CA 1
ATOM 1471 C C . GLY A 1 195 ? -16.825 -2.653 13.278 1.00 98.12 195 GLY A C 1
ATOM 1472 O O . GLY A 1 195 ? -16.508 -3.451 14.147 1.00 98.12 195 GLY A O 1
ATOM 1473 N N . LEU A 1 196 ? -15.954 -2.211 12.363 1.00 98.50 196 LEU A N 1
ATOM 1474 C CA . LEU A 1 196 ? -14.536 -2.598 12.318 1.00 98.50 196 LEU A CA 1
ATOM 1475 C C . LEU A 1 196 ? -13.650 -1.630 13.115 1.00 98.50 196 LEU A C 1
ATOM 1477 O O . LEU A 1 196 ? -12.628 -2.033 13.669 1.00 98.50 196 LEU A O 1
ATOM 1481 N N . ALA A 1 197 ? -14.067 -0.373 13.251 1.00 98.06 197 ALA A N 1
ATOM 1482 C CA . ALA A 1 197 ? -13.383 0.641 14.049 1.00 98.06 197 ALA A CA 1
ATOM 1483 C C . ALA A 1 197 ? -14.366 1.400 14.952 1.00 98.06 197 ALA A C 1
ATOM 1485 O O . ALA A 1 197 ? -15.577 1.374 14.738 1.00 98.06 197 ALA A O 1
ATOM 1486 N N . THR A 1 198 ? -13.846 2.121 15.942 1.00 96.75 198 THR A N 1
ATOM 1487 C CA . THR A 1 198 ? -14.628 3.017 16.808 1.00 96.75 198 THR A CA 1
ATOM 1488 C C . THR A 1 198 ? -14.025 4.412 16.852 1.00 96.75 198 THR A C 1
ATOM 1490 O O . THR A 1 198 ? -12.833 4.597 16.608 1.00 96.75 198 THR A O 1
ATOM 1493 N N . ARG A 1 199 ? -14.863 5.405 17.177 1.00 94.25 199 ARG A N 1
ATOM 1494 C CA . ARG A 1 199 ? -14.425 6.748 17.570 1.00 94.25 199 ARG A CA 1
ATOM 1495 C C . ARG A 1 199 ? -14.731 6.932 19.048 1.00 94.25 199 ARG A C 1
ATOM 1497 O O . ARG A 1 199 ? -15.898 6.848 19.427 1.00 94.25 199 ARG A O 1
ATOM 1504 N N . ARG A 1 200 ? -13.722 7.220 19.865 1.00 87.94 200 ARG A N 1
ATOM 1505 C CA . ARG A 1 200 ? -13.896 7.445 21.309 1.00 87.94 200 ARG A CA 1
ATOM 1506 C C . ARG A 1 200 ? -13.087 8.645 21.790 1.00 87.94 200 ARG A C 1
ATOM 1508 O O . ARG A 1 200 ? -12.196 9.121 21.084 1.00 87.94 200 ARG A O 1
ATOM 1515 N N . ALA A 1 201 ? -13.439 9.161 22.964 1.00 84.31 201 ALA A N 1
ATOM 1516 C CA . ALA A 1 201 ? -12.575 10.101 23.666 1.00 84.31 201 ALA A CA 1
ATOM 1517 C C . ALA A 1 201 ? -11.290 9.373 24.086 1.00 84.31 201 ALA A C 1
ATOM 1519 O O . ALA A 1 201 ? -11.334 8.190 24.430 1.00 84.31 201 ALA A O 1
ATOM 1520 N N . SER A 1 202 ? -10.162 10.070 24.003 1.00 78.06 202 SER A N 1
ATOM 1521 C CA . SER A 1 202 ? -8.889 9.581 24.520 1.00 78.06 202 SER A CA 1
ATOM 1522 C C . SER A 1 202 ? -8.958 9.487 26.043 1.00 78.06 202 SER A C 1
ATOM 1524 O O . SER A 1 202 ? -9.341 10.455 26.704 1.00 78.06 202 SER A O 1
ATOM 1526 N N . ASP A 1 203 ? -8.543 8.350 26.599 1.00 72.81 203 ASP A N 1
ATOM 1527 C CA . ASP A 1 203 ? -8.462 8.161 28.055 1.00 72.81 203 ASP A CA 1
ATOM 1528 C C . ASP A 1 203 ? -7.266 8.909 28.669 1.00 72.81 203 ASP A C 1
ATOM 1530 O O . ASP A 1 203 ? -7.198 9.082 29.884 1.00 72.81 203 ASP A O 1
ATOM 1534 N N . VAL A 1 204 ? -6.324 9.363 27.832 1.00 71.00 204 VAL A N 1
ATOM 1535 C CA . VAL A 1 204 ? -5.076 10.013 28.260 1.00 71.00 204 VAL A CA 1
ATOM 1536 C C . VAL A 1 204 ? -5.236 11.527 28.385 1.00 71.00 204 VAL A C 1
ATOM 1538 O O . VAL A 1 204 ? -4.728 12.120 29.334 1.00 71.00 204 VAL A O 1
ATOM 1541 N N . ASP A 1 205 ? -5.933 12.170 27.443 1.00 68.19 205 ASP A N 1
ATOM 1542 C CA . ASP A 1 205 ? -6.050 13.636 27.400 1.00 68.19 205 ASP A CA 1
ATOM 1543 C C . ASP A 1 205 ? -7.488 14.159 27.603 1.00 68.19 205 ASP A C 1
ATOM 1545 O O . ASP A 1 205 ? -7.679 15.370 27.745 1.00 68.19 205 ASP A O 1
ATOM 1549 N N . GLY A 1 206 ? -8.503 13.276 27.598 1.00 60.75 206 GLY A N 1
ATOM 1550 C CA . GLY A 1 206 ? -9.936 13.573 27.757 1.00 60.75 206 GLY A CA 1
ATOM 1551 C C . GLY A 1 206 ? -10.550 14.545 26.733 1.00 60.75 206 GLY A C 1
ATOM 1552 O O . GLY A 1 206 ? -11.766 14.738 26.714 1.00 60.75 206 GLY A O 1
ATOM 1553 N N . ARG A 1 207 ? -9.731 15.181 25.889 1.00 64.06 207 ARG A N 1
ATOM 1554 C CA . ARG A 1 207 ? -10.090 16.271 24.965 1.00 64.06 207 ARG A CA 1
ATOM 1555 C C . ARG A 1 207 ? -9.903 15.862 23.506 1.00 64.06 207 ARG A C 1
ATOM 1557 O O . ARG A 1 207 ? -10.583 16.391 22.627 1.00 64.06 207 ARG A O 1
ATOM 1564 N N . GLY A 1 208 ? -9.006 14.921 23.252 1.00 75.25 208 GLY A N 1
ATOM 1565 C CA . GLY A 1 208 ? -8.703 14.314 21.973 1.00 75.25 208 GLY A CA 1
ATOM 1566 C C . GLY A 1 208 ? -9.677 13.194 21.629 1.00 75.25 208 GLY A C 1
ATOM 1567 O O . GLY A 1 208 ? -10.228 12.502 22.488 1.00 75.25 208 GLY A O 1
ATOM 1568 N N . ARG A 1 209 ? -9.903 13.017 20.327 1.00 87.75 209 ARG A N 1
ATOM 1569 C CA . ARG A 1 209 ? -10.624 11.866 19.780 1.00 87.75 209 ARG A CA 1
ATOM 1570 C C . ARG A 1 209 ? -9.609 10.889 19.213 1.00 87.75 209 ARG A C 1
ATOM 1572 O O . ARG A 1 209 ? -8.704 11.313 18.499 1.00 87.75 209 ARG A O 1
ATOM 1579 N N . VAL A 1 210 ? -9.805 9.605 19.476 1.00 93.38 210 VAL A N 1
ATOM 1580 C CA . VAL A 1 210 ? -9.009 8.522 18.891 1.00 93.38 210 VAL A CA 1
ATOM 1581 C C . VAL A 1 210 ? -9.886 7.624 18.033 1.00 93.38 210 VAL A C 1
ATOM 1583 O O . VAL A 1 210 ? -11.100 7.511 18.244 1.00 93.38 210 VAL A O 1
ATOM 1586 N N . ILE A 1 211 ? -9.253 7.024 17.033 1.00 95.19 211 ILE A N 1
ATOM 1587 C CA . ILE A 1 211 ? -9.807 5.952 16.218 1.00 95.19 211 ILE A CA 1
ATOM 1588 C C . ILE A 1 211 ? -9.139 4.664 16.676 1.00 95.19 211 ILE A C 1
ATOM 1590 O O . ILE A 1 211 ? -7.913 4.604 16.667 1.00 95.19 211 ILE A O 1
ATOM 1594 N N . ALA A 1 212 ? -9.925 3.662 17.057 1.00 96.31 212 ALA A N 1
ATOM 1595 C CA . ALA A 1 212 ? -9.416 2.391 17.572 1.00 96.31 212 ALA A CA 1
ATOM 1596 C C . ALA A 1 212 ? -10.019 1.200 16.822 1.00 96.31 212 ALA A C 1
ATOM 1598 O O . ALA A 1 212 ? -11.177 1.263 16.388 1.00 96.31 212 ALA A O 1
ATOM 1599 N N . LEU A 1 213 ? -9.258 0.109 16.692 1.00 98.19 213 LEU A N 1
ATOM 1600 C CA . LEU A 1 213 ? -9.799 -1.163 16.207 1.00 98.19 213 LEU A CA 1
ATOM 1601 C C . LEU A 1 213 ? -10.843 -1.719 17.179 1.00 98.19 213 LEU A C 1
ATOM 1603 O O . LEU A 1 213 ? -10.712 -1.634 18.397 1.00 98.19 213 LEU A O 1
ATOM 1607 N N . THR A 1 214 ? -11.873 -2.342 16.621 1.00 98.44 214 THR A N 1
ATOM 1608 C CA . THR A 1 214 ? -12.721 -3.278 17.374 1.00 98.44 214 THR A CA 1
ATOM 1609 C C . THR A 1 214 ? -12.079 -4.669 17.395 1.00 98.44 214 THR A C 1
ATOM 1611 O O . THR A 1 214 ? -11.192 -4.934 16.578 1.00 98.44 214 THR A O 1
ATOM 1614 N N . PRO A 1 215 ? -12.555 -5.603 18.242 1.00 98.31 215 PRO A N 1
ATOM 1615 C CA . PRO A 1 215 ? -12.161 -7.008 18.141 1.00 98.31 215 PRO A CA 1
ATOM 1616 C C . PRO A 1 215 ? -12.372 -7.589 16.733 1.00 98.31 215 PRO A C 1
ATOM 1618 O O . PRO A 1 215 ? -11.441 -8.155 16.170 1.00 98.31 215 PRO A O 1
ATOM 1621 N N . ALA A 1 216 ? -13.533 -7.338 16.116 1.00 98.50 216 ALA A N 1
ATOM 1622 C CA . ALA A 1 216 ? -13.833 -7.789 14.754 1.00 98.50 216 ALA A CA 1
ATOM 1623 C C . ALA A 1 216 ? -12.900 -7.157 13.705 1.00 98.50 216 ALA A C 1
ATOM 1625 O O . ALA A 1 216 ? -12.423 -7.829 12.795 1.00 98.50 216 ALA A O 1
ATOM 1626 N N . GLY A 1 217 ? -12.591 -5.865 13.848 1.00 98.50 217 GLY A N 1
ATOM 1627 C CA . GLY A 1 217 ? -11.628 -5.178 12.988 1.00 98.50 217 GLY A CA 1
ATOM 1628 C C . GLY A 1 217 ? -10.216 -5.736 13.113 1.00 98.50 217 GLY A C 1
ATOM 1629 O O . GLY A 1 217 ? -9.523 -5.843 12.105 1.00 98.50 217 GLY A O 1
ATOM 1630 N N . ARG A 1 218 ? -9.805 -6.117 14.330 1.00 98.44 218 ARG A N 1
ATOM 1631 C CA . ARG A 1 218 ? -8.514 -6.756 14.605 1.00 98.44 218 ARG A CA 1
ATOM 1632 C C . ARG A 1 218 ? -8.427 -8.153 13.989 1.00 98.44 218 ARG A C 1
ATOM 1634 O O . ARG A 1 218 ? -7.419 -8.466 13.369 1.00 98.44 218 ARG A O 1
ATOM 1641 N N . GLU A 1 219 ? -9.466 -8.966 14.143 1.00 98.56 219 GLU A N 1
ATOM 1642 C CA . GLU A 1 219 ? -9.533 -10.299 13.530 1.00 98.56 219 GLU A CA 1
ATOM 1643 C C . GLU A 1 219 ? -9.461 -10.20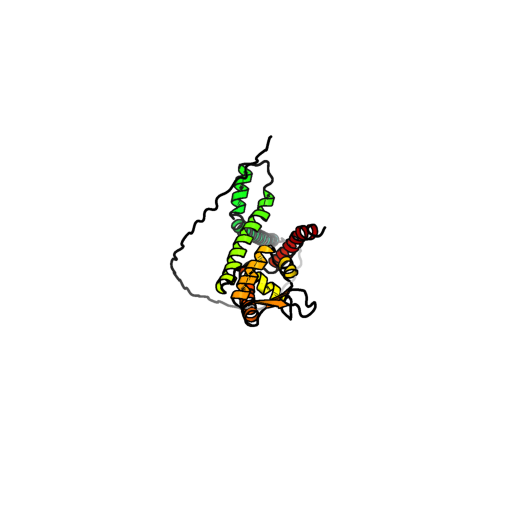8 12.003 1.00 98.56 219 GLU A C 1
ATOM 1645 O O . GLU A 1 219 ? -8.620 -10.860 11.387 1.00 98.56 219 GLU A O 1
ATOM 1650 N N . LEU A 1 220 ? -10.267 -9.323 11.404 1.00 98.62 220 LEU A N 1
ATOM 1651 C CA . LEU A 1 220 ? -10.286 -9.128 9.956 1.00 98.62 220 LEU A CA 1
ATOM 1652 C C . LEU A 1 220 ? -8.918 -8.695 9.419 1.00 98.62 220 LEU A C 1
ATOM 1654 O O . LEU A 1 220 ? -8.437 -9.253 8.436 1.00 98.62 220 LEU A O 1
ATOM 1658 N N . ILE A 1 221 ? -8.281 -7.694 10.035 1.00 98.38 221 ILE A N 1
ATOM 1659 C CA . ILE A 1 221 ? -6.999 -7.200 9.525 1.00 98.38 221 ILE A CA 1
ATOM 1660 C C . ILE A 1 221 ? -5.871 -8.220 9.698 1.00 98.38 221 ILE A C 1
ATOM 1662 O O . ILE A 1 221 ? -5.004 -8.287 8.832 1.00 98.38 221 ILE A O 1
ATOM 1666 N N . ASP A 1 222 ? -5.886 -9.045 10.749 1.00 98.56 222 ASP A N 1
ATOM 1667 C CA . ASP A 1 222 ? -4.904 -10.125 10.916 1.00 98.56 222 ASP A CA 1
ATOM 1668 C C . ASP A 1 222 ? -5.020 -11.165 9.777 1.00 98.56 222 ASP A C 1
ATOM 1670 O O . ASP A 1 222 ? -4.008 -11.603 9.216 1.00 98.56 222 ASP A O 1
ATOM 1674 N N . GLU A 1 223 ? -6.246 -11.504 9.366 1.00 98.56 223 GLU A N 1
ATOM 1675 C CA . GLU A 1 223 ? -6.496 -12.387 8.221 1.00 98.56 223 GLU A CA 1
ATOM 1676 C C . GLU A 1 223 ? -6.056 -11.746 6.894 1.00 98.56 223 GLU A C 1
ATOM 1678 O O . GLU A 1 223 ? -5.305 -12.351 6.119 1.00 98.56 223 GLU A O 1
ATOM 1683 N N . VAL A 1 224 ? -6.454 -10.493 6.651 1.00 98.19 224 VAL A N 1
ATOM 1684 C CA . VAL A 1 224 ? -6.119 -9.772 5.412 1.00 98.19 224 VAL A CA 1
ATOM 1685 C C . VAL A 1 224 ? -4.607 -9.593 5.280 1.00 98.19 224 VAL A C 1
ATOM 1687 O O . VAL A 1 224 ? -4.063 -9.807 4.198 1.00 98.19 224 VAL A O 1
ATOM 1690 N N . MET A 1 225 ? -3.904 -9.254 6.367 1.00 97.81 225 MET A N 1
ATOM 1691 C CA . MET A 1 225 ? -2.444 -9.111 6.368 1.00 97.81 225 MET A CA 1
ATOM 1692 C C . MET A 1 225 ? -1.738 -10.428 6.046 1.00 97.81 225 MET A C 1
ATOM 1694 O O . MET A 1 225 ? -0.758 -10.426 5.303 1.00 97.81 225 MET A O 1
ATOM 1698 N N . THR A 1 226 ? -2.253 -11.557 6.536 1.00 98.44 226 THR A N 1
ATOM 1699 C CA . THR A 1 226 ? -1.720 -12.883 6.190 1.00 98.44 226 THR A CA 1
ATOM 1700 C C . THR A 1 226 ? -1.839 -13.144 4.685 1.00 98.44 226 THR A C 1
ATOM 1702 O O . THR A 1 226 ? -0.868 -13.539 4.035 1.00 98.44 226 THR A O 1
ATOM 1705 N N . ALA A 1 227 ? -3.009 -12.864 4.101 1.00 98.44 227 ALA A N 1
ATOM 1706 C CA . ALA A 1 227 ? -3.234 -13.014 2.664 1.00 98.44 227 ALA A CA 1
ATOM 1707 C C . ALA A 1 227 ? -2.400 -12.028 1.824 1.00 98.44 227 ALA A C 1
ATOM 1709 O O . ALA A 1 227 ? -1.917 -12.388 0.749 1.00 98.44 227 ALA A O 1
ATOM 1710 N N . HIS A 1 228 ? -2.222 -10.800 2.311 1.00 97.50 228 HIS A N 1
ATOM 1711 C CA . HIS A 1 228 ? -1.430 -9.758 1.665 1.00 97.50 228 HIS A CA 1
ATOM 1712 C C . HIS A 1 228 ? 0.055 -10.135 1.615 1.00 97.50 228 HIS A C 1
ATOM 1714 O O . HIS A 1 228 ? 0.638 -10.131 0.533 1.00 97.50 228 HIS A O 1
ATOM 1720 N N . MET A 1 229 ? 0.633 -10.596 2.730 1.00 98.12 229 MET A N 1
ATOM 1721 C CA . MET A 1 229 ? 2.020 -11.070 2.762 1.00 98.12 229 MET A CA 1
ATOM 1722 C C . MET A 1 229 ? 2.230 -12.283 1.855 1.00 98.12 229 MET A C 1
ATOM 1724 O O . MET A 1 229 ? 3.207 -12.325 1.112 1.00 98.12 229 MET A O 1
ATOM 1728 N N . ALA A 1 230 ? 1.307 -13.250 1.841 1.00 98.50 230 ALA A N 1
ATOM 1729 C CA . ALA A 1 230 ? 1.393 -14.384 0.918 1.00 98.50 230 ALA A CA 1
ATOM 1730 C C . ALA A 1 230 ? 1.384 -13.936 -0.558 1.00 98.50 230 ALA A C 1
ATOM 1732 O O . ALA A 1 230 ? 2.088 -14.511 -1.391 1.00 98.50 230 ALA A O 1
ATOM 1733 N N . ASN A 1 231 ? 0.615 -12.892 -0.884 1.00 98.25 231 ASN A N 1
ATOM 1734 C CA . ASN A 1 231 ? 0.597 -12.317 -2.223 1.00 98.25 231 ASN A CA 1
ATOM 1735 C C . ASN A 1 231 ? 1.921 -11.629 -2.576 1.00 98.25 231 ASN A C 1
ATOM 1737 O O . ASN A 1 231 ? 2.441 -11.868 -3.659 1.00 98.25 231 ASN A O 1
ATOM 1741 N N . GLU A 1 232 ? 2.495 -10.831 -1.676 1.00 96.81 232 GLU A N 1
ATOM 1742 C CA . GLU A 1 232 ? 3.788 -10.175 -1.916 1.00 96.81 232 GLU A CA 1
ATOM 1743 C C . GLU A 1 232 ? 4.921 -11.186 -2.116 1.00 96.81 232 GLU A C 1
ATOM 1745 O O . GLU A 1 232 ? 5.690 -11.058 -3.068 1.00 96.81 232 GLU A O 1
ATOM 1750 N N . HIS A 1 233 ? 4.957 -12.260 -1.319 1.00 97.88 233 HIS A N 1
ATOM 1751 C CA . HIS A 1 233 ? 5.904 -13.360 -1.534 1.00 97.88 233 HIS A CA 1
ATOM 1752 C C . HIS A 1 233 ? 5.741 -13.982 -2.927 1.00 97.88 233 HIS A C 1
ATOM 1754 O O . HIS A 1 233 ? 6.730 -14.244 -3.606 1.00 97.88 233 HIS A O 1
ATOM 1760 N N . ARG A 1 234 ? 4.500 -14.193 -3.387 1.00 97.88 234 ARG A N 1
ATOM 1761 C CA . ARG A 1 234 ? 4.227 -14.703 -4.740 1.00 97.88 234 ARG A CA 1
ATOM 1762 C C . ARG A 1 234 ? 4.678 -1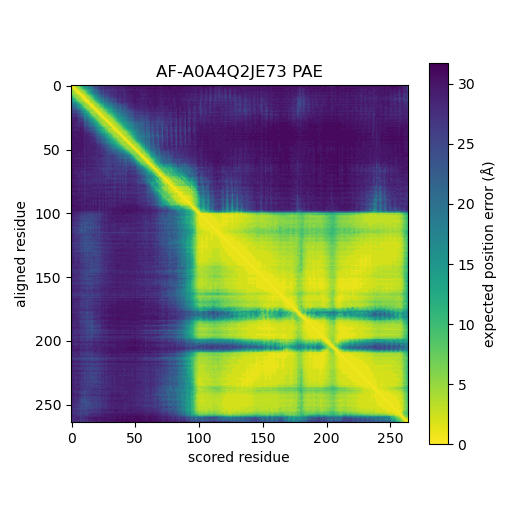3.722 -5.826 1.00 97.88 234 ARG A C 1
ATOM 1764 O O . ARG A 1 234 ? 5.217 -14.163 -6.836 1.00 97.88 234 ARG A O 1
ATOM 1771 N N . LEU A 1 235 ? 4.444 -12.423 -5.643 1.00 96.62 235 LEU A N 1
ATOM 1772 C CA . LEU A 1 235 ? 4.828 -11.385 -6.606 1.00 96.62 235 LEU A CA 1
ATOM 1773 C C . LEU A 1 235 ? 6.352 -11.255 -6.730 1.00 96.62 235 LEU A C 1
ATOM 1775 O O . LEU A 1 235 ? 6.851 -10.997 -7.823 1.00 96.62 235 LEU A O 1
ATOM 1779 N N . LEU A 1 236 ? 7.081 -11.490 -5.638 1.00 96.62 236 LEU A N 1
ATOM 1780 C CA . LEU A 1 236 ? 8.544 -11.475 -5.609 1.00 96.62 236 LEU A CA 1
ATOM 1781 C C . LEU A 1 236 ? 9.185 -12.819 -5.984 1.00 96.62 236 LEU A C 1
ATOM 1783 O O . LEU A 1 236 ? 10.377 -12.854 -6.260 1.00 96.62 236 LEU A O 1
ATOM 1787 N N . ALA A 1 237 ? 8.422 -13.914 -6.062 1.00 95.50 237 ALA A N 1
ATOM 1788 C CA . ALA A 1 237 ? 8.956 -15.266 -6.275 1.00 95.50 237 ALA A CA 1
ATOM 1789 C C . ALA A 1 237 ? 9.736 -15.460 -7.591 1.00 95.50 237 ALA A C 1
ATOM 1791 O O . ALA A 1 237 ? 10.486 -16.425 -7.715 1.00 95.50 237 ALA A O 1
ATOM 1792 N N . ALA A 1 238 ? 9.543 -14.580 -8.577 1.00 90.38 238 ALA A N 1
ATOM 1793 C CA . ALA A 1 238 ? 10.262 -14.612 -9.851 1.00 90.38 238 ALA A CA 1
ATOM 1794 C C . ALA A 1 238 ? 11.615 -13.872 -9.820 1.00 90.38 238 ALA A C 1
ATOM 1796 O O . ALA A 1 238 ? 12.346 -13.931 -10.803 1.00 90.38 238 ALA A O 1
ATOM 1797 N N . ILE A 1 239 ? 11.920 -13.169 -8.728 1.00 94.56 239 ILE A N 1
ATOM 1798 C CA . ILE A 1 239 ? 13.154 -12.407 -8.519 1.00 94.56 239 ILE A CA 1
ATOM 1799 C C . ILE A 1 239 ? 13.962 -13.164 -7.468 1.00 94.56 239 ILE A C 1
ATOM 1801 O O . ILE A 1 239 ? 13.416 -13.521 -6.421 1.00 94.56 239 ILE A O 1
ATOM 1805 N N . ASP A 1 240 ? 15.239 -13.438 -7.716 1.00 95.56 240 ASP A N 1
ATOM 1806 C CA . ASP A 1 240 ? 16.051 -14.118 -6.707 1.00 95.56 240 ASP A CA 1
ATOM 1807 C C . ASP A 1 240 ? 16.350 -13.209 -5.497 1.00 95.56 240 ASP A C 1
ATOM 1809 O O . ASP A 1 240 ? 16.146 -11.995 -5.523 1.00 95.56 240 ASP A O 1
ATOM 1813 N N . ALA A 1 241 ? 16.793 -13.806 -4.389 1.00 94.75 241 ALA A N 1
ATOM 1814 C CA . ALA A 1 241 ? 16.967 -13.082 -3.130 1.00 94.75 241 ALA A CA 1
ATOM 1815 C C . ALA A 1 241 ? 18.049 -11.986 -3.196 1.00 94.75 241 ALA A C 1
ATOM 1817 O O . ALA A 1 241 ? 17.912 -10.955 -2.532 1.00 94.75 241 ALA A O 1
ATOM 1818 N N . ASP A 1 242 ? 19.099 -12.178 -3.999 1.00 96.44 242 ASP A N 1
ATOM 1819 C CA . ASP A 1 242 ? 20.182 -11.201 -4.134 1.00 96.44 242 ASP A CA 1
ATOM 1820 C C . ASP A 1 242 ? 19.706 -9.997 -4.958 1.00 96.44 242 ASP A C 1
ATOM 1822 O O . ASP A 1 242 ? 19.940 -8.842 -4.583 1.00 96.44 242 ASP A O 1
ATOM 1826 N N . GLU A 1 243 ? 18.963 -10.248 -6.037 1.00 96.06 243 GLU A N 1
ATOM 1827 C CA . GLU A 1 243 ? 18.300 -9.214 -6.831 1.00 96.06 243 GLU A CA 1
ATOM 1828 C C . GLU A 1 243 ? 17.265 -8.432 -6.010 1.00 96.06 243 GLU A C 1
ATOM 1830 O O . GLU A 1 243 ? 17.234 -7.199 -6.079 1.00 96.06 243 GLU A O 1
ATOM 1835 N N . GLN A 1 244 ? 16.464 -9.111 -5.181 1.00 97.06 244 GLN A N 1
ATOM 1836 C CA . GLN A 1 244 ? 15.522 -8.458 -4.266 1.00 97.06 244 GLN A CA 1
ATOM 1837 C C . GLN A 1 244 ? 16.245 -7.525 -3.285 1.00 97.06 244 GLN A C 1
ATOM 1839 O O . GLN A 1 244 ? 15.842 -6.371 -3.130 1.00 97.06 244 GLN A O 1
ATOM 1844 N N . ALA A 1 245 ? 17.354 -7.969 -2.685 1.00 97.06 245 ALA A N 1
ATOM 1845 C CA . ALA A 1 245 ? 18.142 -7.148 -1.764 1.00 97.06 245 ALA A CA 1
ATOM 1846 C C . ALA A 1 245 ? 18.786 -5.931 -2.459 1.00 97.06 245 ALA A C 1
ATOM 1848 O O . ALA A 1 245 ? 18.922 -4.847 -1.877 1.00 97.06 245 ALA A O 1
ATOM 1849 N N . VAL A 1 246 ? 19.197 -6.077 -3.724 1.00 97.69 246 VAL A N 1
ATOM 1850 C CA . VAL A 1 246 ? 19.661 -4.949 -4.546 1.00 97.69 246 VAL A CA 1
ATOM 1851 C C . VAL A 1 246 ? 18.520 -3.969 -4.805 1.00 97.69 246 VAL A C 1
ATOM 1853 O O . VAL A 1 246 ? 18.713 -2.761 -4.631 1.00 97.69 246 VAL A O 1
ATOM 1856 N N . LEU A 1 247 ? 17.349 -4.472 -5.193 1.00 96.12 247 LEU A N 1
ATOM 1857 C CA . LEU A 1 247 ? 16.173 -3.664 -5.488 1.00 96.12 247 LEU A CA 1
ATOM 1858 C C . LEU A 1 247 ? 15.717 -2.871 -4.259 1.00 96.12 247 LEU A C 1
ATOM 1860 O O . LEU A 1 247 ? 15.590 -1.650 -4.348 1.00 96.12 247 LEU A O 1
ATOM 1864 N N . GLU A 1 248 ? 15.553 -3.532 -3.112 1.00 97.12 248 GLU A N 1
ATOM 1865 C CA . GLU A 1 248 ? 15.182 -2.907 -1.837 1.00 97.12 248 GLU A CA 1
ATOM 1866 C C . GLU A 1 248 ? 16.135 -1.762 -1.486 1.00 97.12 248 GLU A C 1
ATOM 1868 O O . GLU A 1 248 ? 15.703 -0.639 -1.216 1.00 97.12 248 GLU A O 1
ATOM 1873 N N . ARG A 1 249 ? 17.449 -2.004 -1.566 1.00 97.81 249 ARG A N 1
ATOM 1874 C CA . ARG A 1 249 ? 18.463 -0.986 -1.270 1.00 97.81 249 ARG A CA 1
ATOM 1875 C C . ARG A 1 249 ? 18.361 0.218 -2.207 1.00 97.81 249 ARG A C 1
ATOM 1877 O O . ARG A 1 249 ? 18.499 1.361 -1.764 1.00 97.81 249 ARG A O 1
ATOM 1884 N N . VAL A 1 250 ? 18.161 -0.018 -3.504 1.00 97.12 250 VAL A N 1
ATOM 1885 C CA . VAL A 1 250 ? 18.046 1.057 -4.501 1.00 97.12 250 VAL A CA 1
ATOM 1886 C C . VAL A 1 250 ? 16.778 1.873 -4.271 1.00 97.12 250 VAL A C 1
ATOM 1888 O O . VAL A 1 250 ? 16.861 3.101 -4.259 1.00 97.12 250 VAL A O 1
ATOM 1891 N N . LEU A 1 251 ? 15.639 1.211 -4.057 1.00 95.44 251 LEU A N 1
ATOM 1892 C CA . LEU A 1 251 ? 14.358 1.862 -3.788 1.00 95.44 251 LEU A CA 1
ATOM 1893 C C . LEU A 1 251 ? 14.401 2.659 -2.485 1.00 95.44 251 LEU A C 1
ATOM 1895 O O . LEU A 1 251 ? 14.010 3.819 -2.495 1.00 95.44 251 LEU A O 1
ATOM 1899 N N . THR A 1 252 ? 14.962 2.095 -1.412 1.00 94.94 252 THR A N 1
ATOM 1900 C CA . THR A 1 252 ? 15.131 2.777 -0.117 1.00 94.94 252 THR A CA 1
ATOM 1901 C C . THR A 1 252 ? 15.907 4.078 -0.279 1.00 94.94 252 THR A C 1
ATOM 1903 O O . THR A 1 252 ? 15.443 5.147 0.114 1.00 94.94 252 THR A O 1
ATOM 1906 N N . ARG A 1 253 ? 17.076 4.011 -0.930 1.00 96.06 253 ARG A N 1
ATOM 1907 C CA . ARG A 1 253 ? 17.900 5.196 -1.188 1.00 96.06 253 ARG A CA 1
ATOM 1908 C C . ARG A 1 253 ? 17.179 6.210 -2.071 1.00 96.06 253 ARG A C 1
ATOM 1910 O O . ARG A 1 253 ? 17.380 7.405 -1.903 1.00 96.06 253 ARG A O 1
ATOM 1917 N N . TRP A 1 254 ? 16.415 5.758 -3.061 1.00 94.69 254 TRP A N 1
ATOM 1918 C CA . TRP A 1 254 ? 15.735 6.672 -3.972 1.00 94.69 254 TRP A CA 1
ATOM 1919 C C . TRP A 1 254 ? 14.541 7.352 -3.298 1.00 94.69 254 TRP A C 1
ATOM 1921 O O . TRP A 1 254 ? 14.416 8.571 -3.389 1.00 94.69 254 TRP A O 1
ATOM 1931 N N . LEU A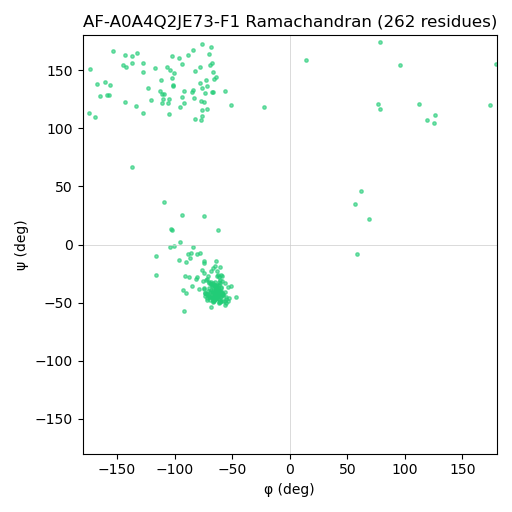 1 255 ? 13.724 6.603 -2.557 1.00 91.00 255 LEU A N 1
ATOM 1932 C CA . LEU A 1 255 ? 12.585 7.127 -1.807 1.00 91.00 255 LEU A CA 1
ATOM 1933 C C . LEU A 1 255 ? 13.024 8.178 -0.780 1.00 91.00 255 LEU A C 1
ATOM 1935 O O . LEU A 1 255 ? 12.442 9.262 -0.730 1.00 91.00 255 LEU A O 1
ATOM 1939 N N . SER A 1 256 ? 14.125 7.929 -0.060 1.00 92.69 256 SER A N 1
ATOM 1940 C CA . SER A 1 256 ? 14.632 8.868 0.946 1.00 92.69 256 SER A CA 1
ATOM 1941 C C . SER A 1 256 ? 14.975 10.246 0.370 1.00 92.69 256 SER A C 1
ATOM 1943 O O . SER A 1 256 ? 14.922 11.234 1.099 1.00 92.69 256 SER A O 1
ATOM 1945 N N . THR A 1 257 ? 15.311 10.344 -0.925 1.00 93.69 257 THR A N 1
ATOM 1946 C CA . THR A 1 257 ? 15.586 11.639 -1.580 1.00 93.69 257 THR A CA 1
ATOM 1947 C C . THR A 1 257 ? 14.352 12.524 -1.726 1.00 93.69 257 THR A C 1
ATOM 1949 O O . THR A 1 257 ? 14.508 13.735 -1.827 1.00 93.69 257 THR A O 1
ATOM 1952 N N . PHE A 1 258 ? 13.149 11.944 -1.719 1.00 86.25 258 PHE A N 1
ATOM 1953 C CA . PHE A 1 258 ? 11.889 12.685 -1.795 1.00 86.25 258 PHE A CA 1
ATOM 1954 C C . PHE A 1 258 ? 11.335 13.008 -0.408 1.00 86.25 258 PHE A C 1
ATOM 1956 O O . PHE A 1 258 ? 10.832 14.107 -0.181 1.00 86.25 258 PHE A O 1
ATOM 1963 N N . GLU A 1 259 ? 11.458 12.070 0.529 1.00 80.38 259 GLU A N 1
ATOM 1964 C CA . GLU A 1 259 ? 10.937 12.232 1.889 1.00 80.38 259 GLU A CA 1
ATOM 1965 C C . GLU A 1 259 ? 11.802 13.193 2.717 1.00 80.38 259 GLU A C 1
ATOM 1967 O O . GLU A 1 259 ? 11.270 14.061 3.399 1.00 80.38 259 GLU A O 1
ATOM 1972 N N . SER A 1 260 ? 13.132 13.160 2.559 1.00 70.56 260 SER A N 1
ATOM 1973 C CA . SER A 1 260 ? 14.039 14.079 3.276 1.00 70.56 260 SER A CA 1
ATOM 1974 C C . SER A 1 260 ? 13.882 15.547 2.851 1.00 70.56 260 SER A C 1
ATOM 1976 O O . SER A 1 260 ? 14.298 16.446 3.574 1.00 70.56 260 SER A O 1
ATOM 1978 N N . SER A 1 261 ? 13.306 15.802 1.673 1.00 56.69 261 SER A N 1
ATOM 1979 C CA . SER A 1 261 ? 13.002 17.153 1.180 1.00 56.69 261 SER A CA 1
ATOM 1980 C C . SER A 1 261 ? 11.627 17.680 1.603 1.00 56.69 261 SER A C 1
ATOM 1982 O O . SER A 1 261 ? 11.335 18.841 1.337 1.00 56.69 261 SER A O 1
ATOM 1984 N N . ALA A 1 262 ? 10.777 16.852 2.220 1.00 50.00 262 ALA A N 1
ATOM 1985 C CA . ALA A 1 262 ? 9.445 17.253 2.682 1.00 50.00 262 ALA A CA 1
ATOM 1986 C C . ALA A 1 262 ? 9.437 17.799 4.126 1.00 50.00 262 ALA A C 1
ATOM 1988 O O . ALA A 1 262 ? 8.472 18.457 4.512 1.00 50.00 262 ALA A O 1
ATOM 1989 N N . ASP A 1 263 ? 10.518 17.573 4.882 1.00 46.22 263 ASP A N 1
ATOM 1990 C CA . ASP A 1 263 ? 10.670 17.952 6.297 1.00 46.22 263 ASP A CA 1
ATOM 1991 C C . ASP A 1 263 ? 11.531 19.222 6.526 1.00 46.22 263 ASP A C 1
ATOM 1993 O O . ASP A 1 263 ? 11.921 19.506 7.662 1.00 46.22 263 ASP A O 1
ATOM 1997 N N . GLY A 1 264 ? 11.842 19.997 5.476 1.00 35.56 264 GLY A N 1
ATOM 1998 C CA . GLY A 1 264 ? 12.633 21.242 5.544 1.00 35.56 264 GLY A CA 1
ATOM 1999 C C . GLY A 1 264 ? 11.977 22.413 4.828 1.00 35.56 264 GLY A C 1
ATOM 2000 O O . GLY A 1 264 ? 12.093 23.546 5.348 1.00 35.56 264 GLY A O 1
#

Secondary structure (DSSP, 8-state):
---------PPPP-------------------------------------------------TTHHHHHHHHHHHHHHHHHHHHHHHHHHHHHHHHHTT-SHHHHHHHHHHHH-TTS--THHHHHHHHHHHHHHHHHHHHHHHHTTT--HHHHHHHHHHHHT-TT-EE-HHHHHHHSSS-HHHHHHHHHHHHHTTSEEEEE-TTTSSSEEEEE-HHHHHHHHHHHHHHHHHHHHHHTTS-HHHHHHHHHHHHHHHHHHHTTT--

Solvent-accessible surface area (backbone atoms only — not comparable to full-atom values): 16578 Å² total; per-residue (Å²): 141,82,87,87,85,81,87,82,88,83,83,84,88,82,89,82,89,81,90,85,86,90,82,85,91,83,88,88,86,84,89,86,86,84,89,87,89,85,85,88,84,85,86,85,90,83,90,86,90,88,83,90,81,93,76,96,73,86,85,79,77,76,84,64,65,67,59,54,55,51,51,52,53,52,51,54,50,52,56,47,51,54,49,48,51,50,50,51,50,46,53,47,49,61,51,52,73,70,53,72,46,73,53,50,51,53,46,53,53,43,45,71,80,39,68,89,54,85,56,68,64,46,67,54,57,49,44,50,55,52,48,50,54,56,49,48,55,60,51,42,58,52,37,49,78,71,76,29,55,65,69,45,46,45,52,48,52,48,25,59,72,59,38,90,88,18,48,38,39,66,67,54,46,30,73,71,37,105,52,59,56,74,61,47,53,60,39,50,50,52,34,36,76,69,55,27,30,46,80,44,70,30,91,86,71,70,75,47,59,30,41,28,56,29,73,62,26,49,54,52,43,56,53,50,49,53,54,46,52,55,48,51,53,59,72,45,64,87,51,54,73,67,59,46,55,52,48,52,54,52,51,53,60,55,53,49,66,58,57,68,63,73,80,114

Nearest PDB structures (foldseek):
  8ylg-assembly1_B  TM=9.540E-01  e=1.379E-14  Burkholderia thailandensis
  8ylj-assembly1_A  TM=9.045E-01  e=2.354E-14  Pectobacterium atrosepticum
  7kfq-assembly1_A  TM=7.474E-01  e=7.663E-07  Variovorax paradoxus
  3zpl-assembly1_B  TM=8.722E-01  e=7.785E-06  Streptomyces coelicolor
  3zpl-assembly2_E  TM=8.409E-01  e=5.783E-06  Streptomyces coelicolor

InterPro domains:
  IPR000835 MarR-type HTH domain [PF12802] (152-208)
  IPR000835 MarR-type HTH domain [PR00598] (185-200)
  IPR000835 MarR-type HTH domain [PR00598] (204-220)
  IPR000835 MarR-type HTH domain [PR00598] (234-254)
  IPR000835 MarR-type HTH domain [PS50995] (121-256)
  IPR000835 MarR-type HTH domain [SM00347] (141-244)
  IPR036388 Winged helix-like DNA-binding domain superfamily [G3DSA:1.10.10.10] (88-260)
  IPR036390 Winged helix DNA-binding domain superfamily [SSF46785] (106-258)
  IPR039422 Transcription regulators MarR/SlyA-like [PTHR33164] (123-253)

pLDDT: mean 71.85, std 27.07, range [27.92, 98.62]

Foldseek 3Di:
DDDDDDDDDDDDDDDDDDDDDDDDDDDDDDDDDDDDDDDDDDDDDDDDDDDDDDDDDDDDDPPPPVVVVVVVVVVVVVVVVVVVVVVVVVVVVVVVVVQPDPLNVVLVVCCVVPVVDDPVVSVPVVCVVVVVVVVVVLLQVLQVVLVDGPQLLQLLVQLLVVDPVSKDFLVVSCVRGPDHSVVNVVSLVVCVVVVQWDWDQDPVPSPTIMIGGDPVVNVSSVVSVVSSVVSVCVVCVVPDPVRVVVVVVVCVVVVCVVVVVVVD

Radius of gyration: 36.37 Å; Cα contacts (8 Å, |Δi|>4): 151; chains: 1; bounding box: 100×108×62 Å

Sequence (264 aa):
MSAKNTPTLRVPRTAARHHHAPLGSLGLTASSSRPAGSARNTAPHSGASGGRNSRVTQYVLPHAIGAIAVTSTQRQVVSMEDSIASVEDTLARMTTDATDDRVARIMREWRRERPDLDVSPQGVIGRLHRLANALTDELVAVYDRFELSEGEFDVLATLRRAGDPFERTPGDLAASTMVTSGAVTKRVDRLVARGLATRRASDVDGRGRVIALTPAGRELIDEVMTAHMANEHRLLAAIDADEQAVLERVLTRWLSTFESSADG

Organism: NCBI:txid1817495